Protein AF-A0A8T4NKV1-F1 (afdb_monomer)

Sequence (277 aa):
MVVNQSDISLLERELQEGGFSNLDNSLFDLTDERLRLAYQELKTTTKPEAYSRDTTSWDEIREFVGAHTYHTSGTIIIVSGAAPHIWGAIPDLEKMVGARYISATSHKLGVDLVANEDLMIKFDNETPEQKSRKALDKIQVQMRRALGVVKSLGYDTIEDYIADRNNAQNPRNVILGAEETGLHGLYLGKRDEQLHKVLFSFIKKVKTTSILYIHEDLNVENMRRTFEKGSSIRDKIPRDEIFDYAKTKSIPIEFGAFGHRDRKDYEIDFPLSKLRF

Radius of gyration: 18.58 Å; Cα contacts (8 Å, |Δi|>4): 442; chains: 1; bounding box: 48×34×49 Å

pLDDT: mean 83.02, std 15.79, range [25.84, 97.06]

Secondary structure (DSSP, 8-state):
----HHHHHHHHHHHHHTT-B-TT--SB-TTSHHHHHHHHHHHHH--GGGS-S-THHHHHHHHHHHHHHTT--SEEEEEES-HHHHTTTHHHHHHHH-EEEEE-B---B-HHHHHHH-HHHHT-SS-HHHHHHHHHHHHHHHHHHHHHHHHHTT-SSHHHHHHHHTT--S-SEEEEEESTTS-GGGTTTHHHHHHHHHHHHHHHHTT--EEEEEEEHHHHHHHHHHHHH---TTS--HHHHHHHHHHHHT--EEEEEES-TT-TT------GGG---

Structure (mmCIF, N/CA/C/O backbone):
data_AF-A0A8T4NKV1-F1
#
_entry.id   AF-A0A8T4NKV1-F1
#
loop_
_atom_site.group_PDB
_atom_site.id
_atom_site.type_symbol
_atom_site.label_atom_id
_atom_site.label_alt_id
_atom_site.label_comp_id
_atom_site.label_asym_id
_atom_site.label_entity_id
_atom_site.label_seq_id
_atom_site.pdbx_PDB_ins_code
_atom_site.Cartn_x
_atom_site.Cartn_y
_atom_site.Cartn_z
_atom_site.occupancy
_atom_site.B_iso_or_equiv
_atom_site.auth_seq_id
_atom_site.auth_comp_id
_atom_site.auth_asym_id
_atom_site.auth_atom_id
_atom_site.pdbx_PDB_model_num
ATOM 1 N N . MET A 1 1 ? -20.946 3.194 18.364 1.00 46.66 1 MET A N 1
ATOM 2 C CA . MET A 1 1 ? -20.916 3.650 16.966 1.00 46.66 1 MET A CA 1
ATOM 3 C C . MET A 1 1 ? -19.596 3.226 16.387 1.00 46.66 1 MET A C 1
ATOM 5 O O . MET A 1 1 ? -18.567 3.550 16.959 1.00 46.66 1 MET A O 1
ATOM 9 N N . VAL A 1 2 ? -19.711 2.380 15.380 1.00 60.75 2 VAL A N 1
ATOM 10 C CA . VAL A 1 2 ? -18.655 1.688 14.648 1.00 60.75 2 VAL A CA 1
ATOM 11 C C . VAL A 1 2 ? -18.199 2.603 13.503 1.00 60.75 2 VAL A C 1
ATOM 13 O O . VAL A 1 2 ? -18.968 3.498 13.144 1.00 60.75 2 VAL A O 1
ATOM 16 N N . VAL A 1 3 ? -16.996 2.405 12.951 1.00 71.06 3 VAL A N 1
ATOM 17 C CA . VAL A 1 3 ? -16.606 3.055 11.687 1.00 71.06 3 VAL A CA 1
ATOM 18 C C . VAL A 1 3 ? -17.698 2.771 10.660 1.00 71.06 3 VAL A C 1
ATOM 20 O O . VAL A 1 3 ? -18.027 1.614 10.421 1.00 71.06 3 VAL A O 1
ATOM 23 N N . ASN A 1 4 ? -18.327 3.817 10.135 1.00 79.94 4 ASN A N 1
ATOM 24 C CA . ASN A 1 4 ? -19.454 3.684 9.216 1.00 79.94 4 ASN A CA 1
ATOM 25 C C . ASN A 1 4 ? -19.047 4.070 7.783 1.00 79.94 4 ASN A C 1
ATOM 27 O O . ASN A 1 4 ? -17.956 4.584 7.543 1.00 79.94 4 ASN A O 1
ATOM 31 N N . GLN A 1 5 ? -19.940 3.859 6.814 1.00 83.19 5 GLN A N 1
ATOM 32 C CA . GLN A 1 5 ? -19.659 4.157 5.405 1.00 83.19 5 GLN A CA 1
ATOM 33 C C . GLN A 1 5 ? -19.270 5.627 5.157 1.00 83.19 5 GLN A C 1
ATOM 35 O O . GLN A 1 5 ? -18.457 5.909 4.277 1.00 83.19 5 GLN A O 1
ATOM 40 N N . SER A 1 6 ? -19.822 6.570 5.930 1.00 86.19 6 SER A N 1
ATOM 41 C CA . SER A 1 6 ? -19.490 7.994 5.795 1.00 86.19 6 SER A CA 1
ATOM 42 C C . SER A 1 6 ? -18.091 8.322 6.318 1.00 86.19 6 SER A C 1
ATOM 44 O O . SER A 1 6 ? -17.399 9.136 5.711 1.00 86.19 6 SER A O 1
ATOM 46 N N . ASP A 1 7 ? -17.640 7.636 7.372 1.00 88.44 7 ASP A N 1
ATOM 47 C CA . ASP A 1 7 ? -16.268 7.739 7.874 1.00 88.44 7 ASP A CA 1
ATOM 48 C C . ASP A 1 7 ? -15.273 7.219 6.825 1.00 88.44 7 ASP A C 1
ATOM 50 O O . ASP A 1 7 ? -14.267 7.857 6.532 1.00 88.44 7 ASP A O 1
ATOM 54 N N . ILE A 1 8 ? -15.585 6.087 6.196 1.00 87.38 8 ILE A N 1
ATOM 55 C CA . ILE A 1 8 ? -14.759 5.499 5.133 1.00 87.38 8 ILE A CA 1
ATOM 56 C C . ILE A 1 8 ? -14.679 6.422 3.918 1.00 87.38 8 ILE A C 1
ATOM 58 O O . ILE A 1 8 ? -13.586 6.700 3.437 1.00 87.38 8 ILE A O 1
ATOM 62 N N . SER A 1 9 ? -15.814 6.976 3.488 1.00 87.69 9 SER A N 1
ATOM 63 C CA . SER A 1 9 ? -15.856 7.927 2.369 1.00 87.69 9 SER A CA 1
ATOM 64 C C . SER A 1 9 ? -15.049 9.199 2.671 1.00 87.69 9 SER A C 1
ATOM 66 O O . SER A 1 9 ? -14.431 9.784 1.783 1.00 87.69 9 SER A O 1
ATOM 68 N N . LEU A 1 10 ? -15.040 9.642 3.936 1.00 88.75 10 LEU A N 1
ATOM 69 C CA . LEU A 1 10 ? -14.197 10.747 4.388 1.00 88.75 10 LEU A CA 1
ATOM 70 C C . LEU A 1 10 ? -12.711 10.392 4.261 1.00 88.75 10 LEU A C 1
ATOM 72 O O . LEU A 1 10 ? -11.958 11.192 3.713 1.00 88.75 10 LEU A O 1
ATOM 76 N N . LEU A 1 11 ? -12.300 9.213 4.736 1.00 90.25 11 LEU A N 1
ATOM 77 C CA . LEU A 1 11 ? -10.913 8.753 4.642 1.00 90.25 11 LEU A CA 1
ATOM 78 C C . LEU A 1 11 ? -10.453 8.620 3.186 1.00 90.25 11 LEU A C 1
ATOM 80 O O . LEU A 1 11 ? -9.382 9.106 2.838 1.00 90.25 11 LEU A O 1
ATOM 84 N N . GLU A 1 12 ? -11.270 8.014 2.325 1.00 88.62 12 GLU A N 1
ATOM 85 C CA . GLU A 1 12 ? -10.987 7.862 0.893 1.00 88.62 12 GLU A CA 1
ATOM 86 C C . GLU A 1 12 ? -10.780 9.219 0.208 1.00 88.62 12 GLU A C 1
ATOM 88 O O . GLU A 1 12 ? -9.849 9.367 -0.589 1.00 88.62 12 GLU A O 1
ATOM 93 N N . ARG A 1 13 ? -11.597 10.222 0.561 1.00 88.31 13 ARG A N 1
ATOM 94 C CA . ARG A 1 13 ? -11.445 11.598 0.073 1.00 88.31 13 ARG A CA 1
ATOM 95 C C . ARG A 1 13 ? -10.171 12.257 0.597 1.00 88.31 13 ARG A C 1
ATOM 97 O O . ARG A 1 13 ? -9.453 12.866 -0.186 1.00 88.31 13 ARG A O 1
ATOM 104 N N . GLU A 1 14 ? -9.875 12.144 1.891 1.00 89.94 14 GLU A N 1
ATOM 105 C CA . GLU A 1 14 ? -8.662 12.735 2.478 1.00 89.94 14 GLU A CA 1
ATOM 106 C C . GLU A 1 14 ? -7.382 12.106 1.900 1.00 89.94 14 GLU A C 1
ATOM 108 O O . GLU A 1 14 ? -6.404 12.810 1.646 1.00 89.94 14 GLU A O 1
ATOM 113 N N . LEU A 1 15 ? -7.400 10.799 1.619 1.00 89.75 15 LEU A N 1
ATOM 114 C CA . LEU A 1 15 ? -6.327 10.115 0.896 1.00 89.75 15 LEU A CA 1
ATOM 115 C C . LEU A 1 15 ? -6.204 10.648 -0.539 1.00 89.75 15 LEU A C 1
ATOM 117 O O . LEU A 1 15 ? -5.105 10.985 -0.975 1.00 89.75 15 LEU A O 1
ATOM 121 N N . GLN A 1 16 ? -7.314 10.805 -1.260 1.00 86.06 16 GLN A N 1
ATOM 122 C CA . GLN A 1 16 ? -7.296 11.348 -2.621 1.00 86.06 16 GLN A CA 1
ATOM 123 C C . GLN A 1 16 ? -6.768 12.789 -2.677 1.00 86.06 16 GLN A C 1
ATOM 125 O O . GLN A 1 16 ? -5.934 13.111 -3.522 1.00 86.06 16 GLN A O 1
ATOM 130 N N . GLU A 1 17 ? -7.212 13.653 -1.763 1.00 85.62 17 GLU A N 1
ATOM 131 C CA . GLU A 1 17 ? -6.713 15.028 -1.611 1.00 85.62 17 GLU A CA 1
ATOM 132 C C . GLU A 1 17 ? -5.224 15.048 -1.236 1.00 85.62 17 GLU A C 1
ATOM 134 O O . GLU A 1 17 ? -4.480 15.937 -1.652 1.00 85.62 17 GLU A O 1
ATOM 139 N N . GLY A 1 18 ? -4.767 14.028 -0.504 1.00 79.25 18 GLY A N 1
ATOM 140 C CA . GLY A 1 18 ? -3.358 13.767 -0.237 1.00 79.25 18 GLY A CA 1
ATOM 141 C C . GLY A 1 18 ? -2.571 13.234 -1.442 1.00 79.25 18 GLY A C 1
ATOM 142 O O . GLY A 1 18 ? -1.367 13.026 -1.325 1.00 79.25 18 GLY A O 1
ATOM 143 N N . GLY A 1 19 ? -3.202 13.020 -2.596 1.00 78.31 19 GLY A N 1
ATOM 144 C CA . GLY A 1 19 ? -2.548 12.504 -3.798 1.00 78.31 19 GLY A CA 1
ATOM 145 C C . GLY A 1 19 ? -2.312 10.995 -3.785 1.00 78.31 19 GLY A C 1
ATOM 146 O O . GLY A 1 19 ? -1.594 10.503 -4.650 1.00 78.31 19 GLY A O 1
ATOM 147 N N . PHE A 1 20 ? -2.911 10.265 -2.841 1.00 84.31 20 PHE A N 1
ATOM 148 C CA . PHE A 1 20 ? -2.804 8.814 -2.774 1.00 84.31 20 PHE A CA 1
ATOM 149 C C . PHE A 1 20 ? -3.600 8.160 -3.901 1.00 84.31 20 PHE A C 1
ATOM 151 O O . PHE A 1 20 ? -4.727 8.557 -4.212 1.00 84.31 20 PHE A O 1
ATOM 158 N N . SER A 1 21 ? -3.013 7.129 -4.507 1.00 63.97 21 SER A N 1
ATOM 159 C CA . SER A 1 21 ? -3.711 6.259 -5.448 1.00 63.97 21 SER A CA 1
ATOM 160 C C . SER A 1 21 ? -4.672 5.375 -4.661 1.00 63.97 21 SER A C 1
ATOM 162 O O . SER A 1 21 ? -4.267 4.360 -4.108 1.00 63.97 21 SER A O 1
ATOM 164 N N . ASN A 1 22 ? -5.928 5.803 -4.567 1.00 65.31 22 ASN A N 1
ATOM 165 C CA . ASN A 1 22 ? -7.001 5.054 -3.929 1.00 65.31 22 ASN A CA 1
ATOM 166 C C . ASN A 1 22 ? -7.729 4.134 -4.938 1.00 65.31 22 ASN A C 1
ATOM 168 O O . ASN A 1 22 ? -7.279 3.925 -6.064 1.00 65.31 22 ASN A O 1
ATOM 172 N N . LEU A 1 23 ? -8.853 3.591 -4.469 1.00 58.19 23 LEU A N 1
ATOM 173 C CA . LEU A 1 23 ? -9.758 2.540 -4.964 1.00 58.19 23 LEU A CA 1
ATOM 174 C C . LEU A 1 23 ? -10.046 2.370 -6.462 1.00 58.19 23 LEU A C 1
ATOM 176 O O . LEU A 1 23 ? -10.647 1.363 -6.8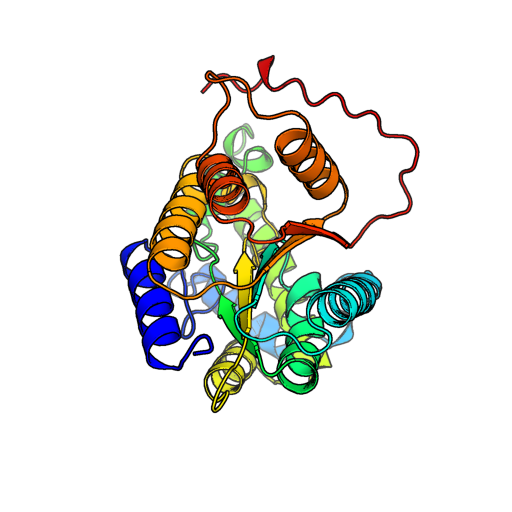14 1.00 58.19 23 LEU A O 1
ATOM 180 N N . ASP A 1 24 ? -9.653 3.293 -7.330 1.00 58.75 24 ASP A N 1
ATOM 181 C CA . ASP A 1 24 ? -9.935 3.225 -8.772 1.00 58.75 24 ASP A CA 1
ATOM 182 C C . ASP A 1 24 ? -8.656 3.127 -9.613 1.00 58.75 24 ASP A C 1
ATOM 184 O O . ASP A 1 24 ? -8.688 3.252 -10.839 1.00 58.75 24 ASP A O 1
ATOM 188 N N . ASN A 1 25 ? -7.500 2.949 -8.963 1.00 61.72 25 ASN A N 1
ATOM 189 C CA . ASN A 1 25 ? -6.215 3.154 -9.605 1.00 61.72 25 ASN A CA 1
ATOM 190 C C . ASN A 1 25 ? -5.285 1.949 -9.539 1.00 61.72 25 ASN A C 1
ATOM 192 O O . ASN A 1 25 ? -4.919 1.471 -8.470 1.00 61.72 25 ASN A O 1
ATOM 196 N N . SER A 1 26 ? -4.812 1.534 -10.716 1.00 74.50 26 SER A N 1
ATOM 197 C CA . SER A 1 26 ? -3.690 0.605 -10.834 1.00 74.50 26 SER A CA 1
ATOM 198 C C . SER A 1 26 ? -2.481 1.138 -10.060 1.00 74.50 26 SER A C 1
ATOM 200 O O . SER A 1 26 ? -2.160 2.326 -10.148 1.00 74.50 26 SER A O 1
ATOM 202 N N . LEU A 1 27 ? -1.773 0.244 -9.361 1.00 88.62 27 LEU A N 1
ATOM 203 C CA . LEU A 1 27 ? -0.479 0.505 -8.715 1.00 88.62 27 LEU A CA 1
ATOM 204 C C . LEU A 1 27 ? 0.602 1.009 -9.692 1.00 88.62 27 LEU A C 1
ATOM 206 O O . LEU A 1 27 ? 1.669 1.460 -9.273 1.00 88.62 27 LEU A O 1
ATOM 210 N N . PHE A 1 28 ? 0.344 0.916 -10.996 1.00 91.69 28 PHE A N 1
ATOM 211 C CA . PHE A 1 28 ? 1.264 1.253 -12.073 1.00 91.69 28 PHE A CA 1
ATOM 212 C C . PHE A 1 28 ? 0.706 2.413 -12.895 1.00 91.69 28 PHE A C 1
ATOM 214 O O . PHE A 1 28 ? -0.490 2.470 -13.191 1.00 91.69 28 PHE A O 1
ATOM 221 N N . ASP A 1 29 ? 1.568 3.356 -13.272 1.00 91.50 29 ASP A N 1
ATOM 222 C CA . ASP A 1 29 ? 1.165 4.499 -14.083 1.00 91.50 29 ASP A CA 1
ATOM 223 C C . ASP A 1 29 ? 0.999 4.096 -15.551 1.00 91.50 29 ASP A C 1
ATOM 225 O O . ASP A 1 29 ? 1.891 4.254 -16.380 1.00 91.50 29 ASP A O 1
ATOM 229 N N . LEU A 1 30 ? -0.176 3.553 -15.876 1.00 90.88 30 LEU A N 1
ATOM 230 C CA . LEU A 1 30 ? -0.518 3.104 -17.227 1.00 90.88 30 LEU A CA 1
ATOM 231 C C . LEU A 1 30 ? -0.739 4.257 -18.227 1.00 90.88 30 LEU A C 1
ATOM 233 O O . LEU A 1 30 ? -1.083 3.990 -19.380 1.00 90.88 30 LEU A O 1
ATOM 237 N N . THR A 1 31 ? -0.555 5.522 -17.819 1.00 90.75 31 THR A N 1
ATOM 238 C CA . THR A 1 31 ? -0.468 6.646 -18.768 1.00 90.75 31 THR A CA 1
ATOM 239 C C . THR A 1 31 ? 0.877 6.664 -19.501 1.00 90.75 31 THR A C 1
ATOM 241 O O . THR A 1 31 ? 0.942 7.123 -20.642 1.00 90.75 31 THR A O 1
ATOM 244 N N . ASP A 1 32 ? 1.924 6.079 -18.906 1.00 92.38 32 ASP A N 1
ATOM 245 C CA . ASP A 1 32 ? 3.193 5.796 -19.574 1.00 92.38 32 ASP A CA 1
ATOM 246 C C . ASP A 1 32 ? 3.016 4.622 -20.550 1.00 92.38 32 ASP A C 1
ATOM 248 O O . ASP A 1 32 ? 2.704 3.492 -20.159 1.00 92.38 32 ASP A O 1
ATOM 252 N N . GLU A 1 33 ? 3.240 4.874 -21.841 1.00 95.38 33 GLU A N 1
ATOM 253 C CA . GLU A 1 33 ? 3.098 3.864 -22.892 1.00 95.38 33 GLU A CA 1
ATOM 254 C C . GLU A 1 33 ? 3.972 2.625 -22.650 1.00 95.38 33 GLU A C 1
ATOM 256 O O . GLU A 1 33 ? 3.526 1.505 -22.909 1.00 95.38 33 GLU A O 1
ATOM 261 N N . ARG A 1 34 ? 5.178 2.796 -22.095 1.00 95.81 34 ARG A N 1
ATOM 262 C CA . ARG A 1 34 ? 6.105 1.690 -21.809 1.00 95.81 34 ARG A CA 1
ATOM 263 C C . ARG A 1 34 ? 5.493 0.726 -20.796 1.00 95.81 34 ARG A C 1
ATOM 265 O O . ARG A 1 34 ? 5.535 -0.489 -20.987 1.00 95.81 34 ARG A O 1
ATOM 272 N N . LEU A 1 35 ? 4.885 1.275 -19.744 1.00 95.25 35 LEU A N 1
ATOM 273 C CA . LEU A 1 35 ? 4.216 0.497 -18.701 1.00 95.25 35 LEU A CA 1
ATOM 274 C C . LEU A 1 35 ? 2.912 -0.108 -19.191 1.00 95.25 35 LEU A C 1
ATOM 276 O O . LEU A 1 35 ? 2.629 -1.264 -18.889 1.00 95.25 35 LEU A O 1
ATOM 280 N N . ARG A 1 36 ? 2.140 0.636 -19.985 1.00 95.44 36 ARG A N 1
ATOM 281 C CA . ARG A 1 36 ? 0.904 0.136 -20.587 1.00 95.44 36 ARG A CA 1
ATOM 282 C C . ARG A 1 36 ? 1.162 -1.081 -21.473 1.00 95.44 36 ARG A C 1
ATOM 284 O O . ARG A 1 36 ? 0.441 -2.067 -21.355 1.00 95.44 36 ARG A O 1
ATOM 291 N N . LEU A 1 37 ? 2.177 -1.031 -22.339 1.00 96.50 37 LEU A N 1
ATOM 292 C CA . LEU A 1 37 ? 2.546 -2.156 -23.205 1.00 96.50 37 LEU A CA 1
ATOM 293 C C . LEU A 1 37 ? 3.003 -3.367 -22.385 1.00 96.50 37 LEU A C 1
ATOM 295 O O . LEU A 1 37 ? 2.495 -4.468 -22.598 1.00 96.50 37 LEU A O 1
ATOM 299 N N . ALA A 1 38 ? 3.877 -3.148 -21.398 1.00 96.44 38 ALA A N 1
ATOM 300 C CA . ALA A 1 38 ? 4.317 -4.206 -20.495 1.00 96.44 38 ALA A CA 1
ATOM 301 C C . ALA A 1 38 ? 3.145 -4.835 -19.719 1.00 96.44 38 ALA A C 1
ATOM 303 O O . ALA A 1 38 ? 3.077 -6.055 -19.588 1.00 96.44 38 ALA A O 1
ATOM 304 N N . TYR A 1 39 ? 2.183 -4.029 -19.256 1.00 95.69 39 TYR A N 1
ATOM 305 C CA . TYR A 1 39 ? 0.994 -4.523 -18.561 1.00 95.69 39 TYR A CA 1
ATOM 306 C C . TYR A 1 39 ? 0.117 -5.394 -19.457 1.00 95.69 39 TYR A C 1
ATOM 308 O O . TYR A 1 39 ? -0.305 -6.466 -19.029 1.00 95.69 39 TYR A O 1
ATOM 316 N N . GLN A 1 40 ? -0.129 -4.986 -20.707 1.00 95.38 40 GLN A N 1
ATOM 317 C CA . GLN A 1 40 ? -0.930 -5.786 -21.643 1.00 95.38 40 GLN A CA 1
ATOM 318 C C . GLN A 1 40 ? -0.279 -7.137 -21.952 1.00 95.38 40 GLN A C 1
ATOM 320 O O . GLN A 1 40 ? -0.961 -8.162 -21.973 1.00 95.38 40 GLN A O 1
ATOM 325 N N . GLU A 1 41 ? 1.043 -7.162 -22.128 1.00 96.00 41 GLU A N 1
ATOM 326 C CA . GLU A 1 41 ? 1.782 -8.412 -22.291 1.00 96.00 41 GLU A CA 1
ATOM 327 C C . GLU A 1 41 ? 1.680 -9.281 -21.028 1.00 96.00 41 GLU A C 1
ATOM 329 O O . GLU A 1 41 ? 1.238 -10.434 -21.089 1.00 96.00 41 GLU A O 1
ATOM 334 N N . LEU A 1 42 ? 2.029 -8.724 -19.865 1.00 95.31 42 LEU A N 1
ATOM 335 C CA . LEU A 1 42 ? 2.058 -9.448 -18.594 1.00 95.31 42 LEU A CA 1
ATOM 336 C C . LEU A 1 42 ? 0.678 -9.950 -18.171 1.00 95.31 42 LEU A C 1
ATOM 338 O O . LEU A 1 42 ? 0.591 -11.045 -17.613 1.00 95.31 42 LEU A O 1
ATOM 342 N N . LYS A 1 43 ? -0.400 -9.220 -18.469 1.00 92.94 43 LYS A N 1
ATOM 343 C CA . LYS A 1 43 ? -1.779 -9.657 -18.216 1.00 92.94 43 LYS A CA 1
ATOM 344 C C . LYS A 1 43 ? -2.061 -11.015 -18.862 1.00 92.94 43 LYS A C 1
ATOM 346 O O . LYS A 1 43 ? -2.720 -11.859 -18.257 1.00 92.94 43 LYS A O 1
ATOM 351 N N . THR A 1 44 ? -1.519 -11.275 -20.051 1.00 91.81 44 THR A N 1
ATOM 352 C CA . THR A 1 44 ? -1.730 -12.547 -20.764 1.00 91.81 44 THR A CA 1
ATOM 353 C C . THR A 1 44 ? -0.721 -13.630 -20.382 1.00 91.81 44 THR A C 1
ATOM 355 O O . THR A 1 44 ? -1.083 -14.802 -20.305 1.00 91.81 44 THR A O 1
ATOM 358 N N . THR A 1 45 ? 0.526 -13.257 -20.090 1.00 93.44 45 THR A N 1
ATOM 359 C CA . THR A 1 45 ? 1.631 -14.213 -19.897 1.00 93.44 45 THR A CA 1
ATOM 360 C C . THR A 1 45 ? 1.877 -14.604 -18.440 1.00 93.44 45 THR A C 1
ATOM 362 O O . THR A 1 45 ? 2.431 -15.673 -18.171 1.00 93.44 45 THR A O 1
ATOM 365 N N . THR A 1 46 ? 1.468 -13.769 -17.482 1.00 93.38 46 THR A N 1
ATOM 366 C CA . THR A 1 46 ? 1.672 -14.030 -16.052 1.00 93.38 46 THR A CA 1
ATOM 367 C C . THR A 1 46 ? 0.803 -15.194 -15.591 1.00 93.38 46 THR A C 1
ATOM 369 O O . THR A 1 46 ? -0.406 -15.213 -15.838 1.00 93.38 46 THR A O 1
ATOM 372 N N . LYS A 1 47 ? 1.418 -16.152 -14.893 1.00 89.88 47 LYS A N 1
ATOM 373 C CA . LYS A 1 47 ? 0.739 -17.292 -14.265 1.00 89.88 47 LYS A CA 1
ATOM 374 C C . LYS A 1 47 ? 0.361 -16.980 -12.810 1.00 89.88 47 LYS A C 1
ATOM 376 O O . LYS A 1 47 ? 1.044 -16.153 -12.202 1.00 89.88 47 LYS A O 1
ATOM 381 N N . PRO A 1 48 ? -0.656 -17.650 -12.236 1.00 85.62 48 PRO A N 1
ATOM 382 C CA . PRO A 1 48 ? -1.028 -17.480 -10.833 1.00 85.62 48 PRO A CA 1
ATOM 383 C C . PRO A 1 48 ? 0.151 -17.633 -9.873 1.00 85.62 48 PRO A C 1
ATOM 385 O O . PRO A 1 48 ? 0.293 -16.849 -8.957 1.00 85.62 48 PRO A O 1
ATOM 388 N N . GLU A 1 49 ? 1.075 -18.559 -10.116 1.00 82.06 49 GLU A N 1
ATOM 389 C CA . GLU A 1 49 ? 2.196 -18.852 -9.211 1.00 82.06 49 GLU A CA 1
ATOM 390 C C . GLU A 1 49 ? 3.346 -17.832 -9.307 1.00 82.06 49 GLU A C 1
ATOM 392 O O . GLU A 1 49 ? 4.406 -18.025 -8.715 1.00 82.06 49 GLU A O 1
ATOM 397 N N . ALA A 1 50 ? 3.180 -16.760 -10.090 1.00 76.19 50 ALA A N 1
ATOM 398 C CA . ALA A 1 50 ? 4.206 -15.740 -10.293 1.00 76.19 50 ALA A CA 1
ATOM 399 C C . ALA A 1 50 ? 4.333 -14.740 -9.127 1.00 76.19 50 ALA A C 1
ATOM 401 O O . ALA A 1 50 ? 5.222 -13.881 -9.157 1.00 76.19 50 ALA A O 1
ATOM 402 N N . TYR A 1 51 ? 3.475 -14.833 -8.105 1.00 72.06 51 TYR A N 1
ATOM 403 C CA . TYR A 1 51 ? 3.698 -14.134 -6.841 1.00 72.06 51 TYR A CA 1
ATOM 404 C C . TYR A 1 51 ? 4.909 -14.748 -6.104 1.00 72.06 51 TYR A C 1
ATOM 406 O O . TYR A 1 51 ? 5.260 -15.912 -6.288 1.00 72.06 51 TYR A O 1
ATOM 414 N N . SER A 1 52 ? 5.624 -13.936 -5.319 1.00 63.66 52 SER A N 1
ATOM 415 C CA . SER A 1 52 ? 6.804 -14.384 -4.557 1.00 63.66 52 SER A CA 1
ATOM 416 C C . SER A 1 52 ? 6.456 -15.580 -3.656 1.00 63.66 52 SER A C 1
ATOM 418 O O . SER A 1 52 ? 5.358 -15.616 -3.118 1.00 63.66 52 SER A O 1
ATOM 420 N N . ARG A 1 53 ? 7.384 -16.527 -3.439 1.00 53.75 53 ARG A N 1
ATOM 421 C CA . ARG A 1 53 ? 7.207 -17.769 -2.640 1.00 53.75 53 ARG A CA 1
ATOM 422 C C . ARG A 1 53 ? 6.857 -17.565 -1.146 1.00 53.75 53 ARG A C 1
ATOM 424 O O . ARG A 1 53 ? 6.941 -18.514 -0.377 1.00 53.75 53 ARG A O 1
ATOM 431 N N . ASP A 1 54 ? 6.477 -16.364 -0.729 1.00 58.41 54 ASP A N 1
ATOM 432 C CA . ASP A 1 54 ? 6.157 -15.999 0.652 1.00 58.41 54 ASP A CA 1
ATOM 433 C C . ASP A 1 54 ? 4.632 -15.964 0.874 1.00 58.41 54 ASP A C 1
ATOM 435 O O . ASP A 1 54 ? 4.046 -14.942 1.227 1.00 58.41 54 ASP A O 1
ATOM 439 N N . THR A 1 55 ? 3.959 -17.093 0.622 1.00 60.81 55 THR A N 1
ATOM 440 C CA . THR A 1 55 ? 2.528 -17.259 0.958 1.00 60.81 55 THR A CA 1
ATOM 441 C C . THR A 1 55 ? 2.277 -17.234 2.460 1.00 60.81 55 THR A C 1
ATOM 443 O O . THR A 1 55 ? 1.152 -17.000 2.888 1.00 60.81 55 THR A O 1
ATOM 446 N N . THR A 1 56 ? 3.319 -17.474 3.259 1.00 73.88 56 THR A N 1
ATOM 447 C CA . THR A 1 56 ? 3.278 -17.427 4.723 1.00 73.88 56 THR A CA 1
ATOM 448 C C . THR A 1 56 ? 2.812 -16.075 5.241 1.00 73.88 56 THR A C 1
ATOM 450 O O . THR A 1 56 ? 2.073 -16.031 6.219 1.00 73.88 56 THR A O 1
ATOM 453 N N . SER A 1 57 ? 3.123 -14.991 4.526 1.00 85.00 57 SER A N 1
ATOM 454 C CA . SER A 1 57 ? 2.688 -13.648 4.914 1.00 85.00 57 SER A CA 1
ATOM 455 C C . SER A 1 57 ? 1.163 -13.517 5.039 1.00 85.00 57 SER A C 1
ATOM 457 O O . SER A 1 57 ? 0.679 -12.779 5.894 1.00 85.00 57 SER A O 1
ATOM 459 N N . TRP A 1 58 ? 0.379 -14.239 4.227 1.00 89.81 58 TRP A N 1
ATOM 460 C CA . TRP A 1 58 ? -1.087 -14.149 4.283 1.00 89.81 58 TRP A CA 1
ATOM 461 C C . TRP A 1 58 ? -1.628 -14.756 5.570 1.00 89.81 58 TRP A C 1
ATOM 463 O O . TRP A 1 58 ? -2.503 -14.176 6.209 1.00 89.81 58 TRP A O 1
ATOM 473 N N . ASP A 1 59 ? -1.089 -15.909 5.960 1.00 89.12 59 ASP A N 1
ATOM 474 C CA . ASP A 1 59 ? -1.448 -16.602 7.196 1.00 89.12 59 ASP A CA 1
ATOM 475 C C . ASP A 1 59 ? -1.104 -15.746 8.412 1.00 89.12 59 ASP A C 1
ATOM 477 O O . ASP A 1 59 ? -1.941 -15.575 9.295 1.00 89.12 59 ASP A O 1
ATOM 481 N N . GLU A 1 60 ? 0.082 -15.139 8.411 1.00 90.69 60 GLU A N 1
ATOM 482 C CA . GLU A 1 60 ? 0.558 -14.265 9.484 1.00 90.69 60 GLU A CA 1
ATOM 483 C C . GLU A 1 60 ? -0.343 -13.037 9.642 1.00 90.69 60 GLU A C 1
ATOM 485 O O . GLU A 1 60 ? -0.821 -12.752 10.741 1.00 90.69 60 GLU A O 1
ATOM 490 N N . ILE A 1 61 ? -0.647 -12.336 8.543 1.00 92.44 61 ILE A N 1
ATOM 491 C CA . ILE A 1 61 ? -1.564 -11.190 8.567 1.00 92.44 61 ILE A CA 1
ATOM 492 C C . ILE A 1 61 ? -2.943 -11.625 9.090 1.00 92.44 61 ILE A C 1
ATOM 494 O O . ILE A 1 61 ? -3.519 -10.939 9.938 1.00 92.44 61 ILE A O 1
ATOM 498 N N . ARG A 1 62 ? -3.473 -12.766 8.623 1.00 92.62 62 ARG A N 1
ATOM 499 C CA . ARG A 1 62 ? -4.763 -13.308 9.088 1.00 92.62 62 ARG A CA 1
ATOM 500 C C . ARG A 1 62 ? -4.755 -13.606 10.584 1.00 92.62 62 ARG A C 1
ATOM 502 O O . ARG A 1 62 ? -5.720 -13.257 11.261 1.00 92.62 62 ARG A O 1
ATOM 509 N N . GLU A 1 63 ? -3.683 -14.195 11.103 1.00 92.00 63 GLU A N 1
ATOM 510 C CA . GLU A 1 63 ? -3.523 -14.503 12.525 1.00 92.00 63 GLU A CA 1
ATOM 511 C C . GLU A 1 63 ? -3.529 -13.230 13.383 1.00 92.00 63 GLU A C 1
ATOM 513 O O . GLU A 1 63 ? -4.332 -13.127 14.312 1.00 92.00 63 GLU A O 1
ATOM 518 N N . PHE A 1 64 ? -2.712 -12.227 13.037 1.00 92.81 64 PHE A N 1
ATOM 519 C CA . PHE A 1 64 ? -2.660 -10.966 13.787 1.00 92.81 64 PHE A CA 1
ATOM 520 C C . PHE A 1 64 ? -3.991 -10.224 13.759 1.00 92.81 64 PHE A C 1
ATOM 522 O O . PHE A 1 64 ? -4.477 -9.776 14.799 1.00 92.81 64 PHE A O 1
ATOM 529 N N . VAL A 1 65 ? -4.611 -10.113 12.581 1.00 93.00 65 VAL A N 1
ATOM 530 C CA . VAL A 1 65 ? -5.907 -9.442 12.457 1.00 93.00 65 VAL A CA 1
ATOM 531 C C . VAL A 1 65 ? -6.974 -10.200 13.240 1.00 93.00 65 VAL A C 1
ATOM 533 O O . VAL A 1 65 ? -7.729 -9.578 13.987 1.00 93.00 65 VAL A O 1
ATOM 536 N N . GLY A 1 66 ? -7.027 -11.528 13.123 1.00 90.62 66 GLY A N 1
ATOM 537 C CA . GLY A 1 66 ? -7.983 -12.365 13.846 1.00 90.62 66 GLY A CA 1
ATOM 538 C C . GLY A 1 66 ? -7.848 -12.241 15.365 1.00 90.62 66 GLY A C 1
ATOM 539 O O . GLY A 1 66 ? -8.857 -12.070 16.047 1.00 90.62 66 GLY A O 1
ATOM 540 N N . ALA A 1 67 ? -6.620 -12.256 15.888 1.00 89.94 67 ALA A N 1
ATOM 541 C CA . ALA A 1 67 ? -6.351 -12.100 17.317 1.00 89.94 67 ALA A CA 1
ATOM 542 C C . ALA A 1 67 ? -6.744 -10.707 17.838 1.00 89.94 67 ALA A C 1
ATOM 544 O O . ALA A 1 67 ? -7.405 -10.595 18.869 1.00 89.94 67 ALA A O 1
ATOM 545 N N . HIS A 1 68 ? -6.396 -9.653 17.098 1.00 90.81 68 HIS A N 1
ATOM 546 C CA . HIS A 1 68 ? -6.626 -8.267 17.506 1.00 90.81 68 HIS A CA 1
ATOM 547 C C . HIS A 1 68 ? -8.099 -7.839 17.428 1.00 90.81 68 HIS A C 1
ATOM 549 O O . HIS A 1 68 ? -8.581 -7.019 18.214 1.00 90.81 68 HIS A O 1
ATOM 555 N N . THR A 1 69 ? -8.825 -8.359 16.437 1.00 85.62 69 THR A N 1
ATOM 556 C CA . THR A 1 69 ? -10.193 -7.913 16.125 1.00 85.62 69 THR A CA 1
ATOM 557 C C . THR A 1 69 ? -11.286 -8.807 16.698 1.00 85.62 69 THR A C 1
ATOM 559 O O . THR A 1 69 ? -12.469 -8.567 16.444 1.00 85.62 69 THR A O 1
ATOM 562 N N . TYR A 1 70 ? -10.924 -9.845 17.459 1.00 72.44 70 TYR A N 1
ATOM 563 C CA . TYR A 1 70 ? -11.871 -10.825 17.983 1.00 72.44 70 TYR A CA 1
ATOM 564 C C . TYR A 1 70 ? -12.979 -10.131 18.806 1.00 72.44 70 TYR A C 1
ATOM 566 O O . TYR A 1 70 ? -12.773 -9.714 19.944 1.00 72.44 70 TYR A O 1
ATOM 574 N N . HIS A 1 71 ? -14.166 -9.988 18.198 1.00 63.47 71 HIS A N 1
ATOM 575 C CA . HIS A 1 71 ? -15.356 -9.267 18.698 1.00 63.47 71 HIS A CA 1
ATOM 576 C C . HIS A 1 71 ? -15.236 -7.745 18.867 1.00 63.47 71 HIS A C 1
ATOM 578 O O . HIS A 1 71 ? -16.089 -7.136 19.518 1.00 63.47 71 HIS A O 1
ATOM 584 N N . THR A 1 72 ? -14.243 -7.100 18.254 1.00 76.00 72 THR A N 1
ATOM 585 C CA . THR A 1 72 ? -14.106 -5.638 18.279 1.00 76.00 72 THR A CA 1
ATOM 586 C C . THR A 1 72 ? -14.574 -5.007 16.963 1.00 76.00 72 THR A C 1
ATOM 588 O O . THR A 1 72 ? -14.662 -5.633 15.905 1.00 76.00 72 THR A O 1
ATOM 591 N N . SER A 1 73 ? -15.028 -3.759 17.040 1.00 86.00 73 SER A N 1
ATOM 592 C CA . SER A 1 73 ? -15.510 -2.980 15.898 1.00 86.00 73 SER A CA 1
ATOM 593 C C . SER A 1 73 ? -15.027 -1.553 16.061 1.00 86.00 73 SER A C 1
ATOM 595 O O . SER A 1 73 ? -15.111 -1.015 17.163 1.00 86.00 73 SER A O 1
ATOM 597 N N . GLY A 1 74 ? -14.598 -0.927 14.971 1.00 89.06 74 GLY A N 1
ATOM 598 C CA . GLY A 1 74 ? -13.897 0.353 15.003 1.00 89.06 74 GLY A CA 1
ATOM 599 C C . GLY A 1 74 ? -12.377 0.209 15.079 1.00 89.06 74 GLY A C 1
ATOM 600 O O . GLY A 1 74 ? -11.699 1.1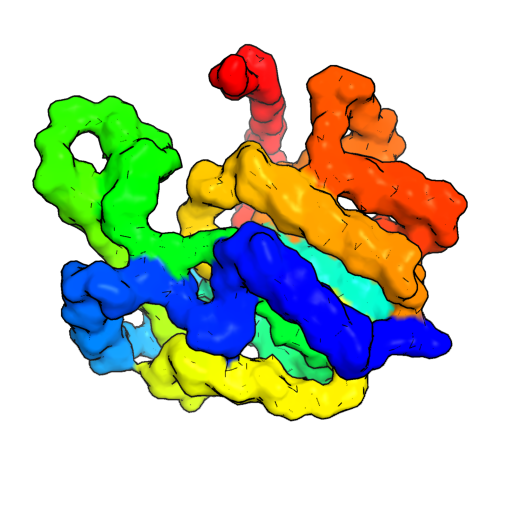49 15.499 1.00 89.06 74 GLY A O 1
ATOM 601 N N . THR A 1 75 ? -11.843 -0.950 14.687 1.00 92.81 75 THR A N 1
ATOM 602 C CA . THR A 1 75 ? -10.405 -1.158 14.530 1.00 92.81 75 THR A CA 1
ATOM 603 C C . THR A 1 75 ? -9.918 -0.547 13.222 1.00 92.81 75 THR A C 1
ATOM 605 O O . THR A 1 75 ? -10.524 -0.743 12.162 1.00 92.81 75 THR A O 1
ATOM 608 N N . ILE A 1 76 ? -8.786 0.151 13.301 1.00 94.06 76 ILE A N 1
ATOM 609 C CA . ILE A 1 76 ? -8.007 0.588 12.142 1.00 94.06 76 ILE A CA 1
ATOM 610 C C . ILE A 1 76 ? -6.783 -0.321 12.023 1.00 94.06 76 ILE A C 1
ATOM 612 O O . ILE A 1 76 ? -5.940 -0.364 12.916 1.00 94.06 76 ILE A O 1
ATOM 616 N N . ILE A 1 77 ? -6.705 -1.063 10.926 1.00 94.62 77 ILE A N 1
ATOM 617 C CA . ILE A 1 77 ? -5.621 -1.993 10.615 1.00 94.62 77 ILE A CA 1
ATOM 618 C C . ILE A 1 77 ? -4.775 -1.343 9.525 1.00 94.62 77 ILE A C 1
ATOM 620 O O . ILE A 1 77 ? -5.298 -0.978 8.477 1.00 94.62 77 ILE A O 1
ATOM 624 N N . ILE A 1 78 ? -3.479 -1.190 9.760 1.00 93.75 78 ILE A N 1
ATOM 625 C CA . ILE A 1 78 ? -2.532 -0.604 8.811 1.00 93.75 78 ILE A CA 1
ATOM 626 C C . ILE A 1 78 ? -1.536 -1.694 8.452 1.00 93.75 78 ILE A C 1
ATOM 628 O O . ILE A 1 78 ? -0.792 -2.146 9.316 1.00 93.75 78 ILE A O 1
ATOM 632 N N . VAL A 1 79 ? -1.537 -2.125 7.194 1.00 92.81 79 VAL A N 1
ATOM 633 C CA . VAL A 1 79 ? -0.637 -3.150 6.666 1.00 92.81 79 VAL A CA 1
ATOM 634 C C . VAL A 1 79 ? 0.268 -2.497 5.630 1.00 92.81 79 VAL A C 1
ATOM 636 O O . VAL A 1 79 ? -0.211 -2.034 4.598 1.00 92.81 79 VAL A O 1
ATOM 639 N N . SER A 1 80 ? 1.568 -2.444 5.901 1.00 90.00 80 SER A N 1
ATOM 640 C CA . SER A 1 80 ? 2.562 -1.883 4.981 1.00 90.00 80 SER A CA 1
ATOM 641 C C . SER A 1 80 ? 3.472 -2.981 4.440 1.00 90.00 80 SER A C 1
ATOM 643 O O . SER A 1 80 ? 4.034 -3.766 5.207 1.00 90.00 80 SER A O 1
ATOM 645 N N . GLY A 1 81 ? 3.592 -3.061 3.118 1.00 88.38 81 GLY A N 1
ATOM 646 C CA . GLY A 1 81 ? 4.296 -4.142 2.434 1.00 88.38 81 GLY A CA 1
ATOM 647 C C . GLY A 1 81 ? 3.891 -4.265 0.971 1.00 88.38 81 GLY A C 1
ATOM 648 O O . GLY A 1 81 ? 2.923 -3.657 0.524 1.00 88.38 81 GLY A O 1
ATOM 649 N N . ALA A 1 82 ? 4.609 -5.084 0.204 1.00 88.50 82 ALA A N 1
ATOM 650 C CA . ALA A 1 82 ? 4.262 -5.279 -1.202 1.00 88.50 82 ALA A CA 1
ATOM 651 C C . ALA A 1 82 ? 2.900 -5.993 -1.373 1.00 88.50 82 ALA A C 1
ATOM 653 O O . ALA A 1 82 ? 2.542 -6.886 -0.603 1.00 88.50 82 ALA A O 1
ATOM 654 N N . ALA A 1 83 ? 2.176 -5.679 -2.452 1.00 89.19 83 ALA A N 1
ATOM 655 C CA . ALA A 1 83 ? 0.885 -6.269 -2.819 1.00 89.19 83 ALA A CA 1
ATOM 656 C C . ALA A 1 83 ? 0.836 -7.805 -2.733 1.00 89.19 83 ALA A C 1
ATOM 658 O O . ALA A 1 83 ? -0.156 -8.326 -2.228 1.00 89.19 83 ALA A O 1
ATOM 659 N N . PRO A 1 84 ? 1.877 -8.562 -3.143 1.00 87.44 84 PRO A N 1
ATOM 660 C CA . PRO A 1 84 ? 1.879 -10.014 -3.002 1.00 87.44 84 PRO A CA 1
ATOM 661 C C . PRO A 1 84 ? 1.721 -10.502 -1.566 1.00 87.44 84 PRO A C 1
ATOM 663 O O . PRO A 1 84 ? 1.235 -11.607 -1.397 1.00 87.44 84 PRO A O 1
ATOM 666 N N . HIS A 1 85 ? 2.110 -9.719 -0.557 1.00 86.81 85 HIS A N 1
ATOM 667 C CA . HIS A 1 85 ? 1.932 -10.058 0.856 1.00 86.81 85 HIS A CA 1
ATOM 668 C C . HIS A 1 85 ? 0.562 -9.613 1.374 1.00 86.81 85 HIS A C 1
ATOM 670 O O . HIS A 1 85 ? -0.062 -10.318 2.156 1.00 86.81 85 HIS A O 1
ATOM 676 N N . ILE A 1 86 ? 0.067 -8.461 0.918 1.00 90.19 86 ILE A N 1
ATOM 677 C CA . ILE A 1 86 ? -1.162 -7.858 1.444 1.00 90.19 86 ILE A CA 1
ATOM 678 C C . ILE A 1 86 ? -2.405 -8.439 0.765 1.00 90.19 86 ILE A C 1
ATOM 680 O O . ILE A 1 86 ? -3.316 -8.924 1.435 1.00 90.19 86 ILE A O 1
ATOM 684 N N . TRP A 1 87 ? -2.454 -8.401 -0.569 1.00 91.62 87 TRP A N 1
ATOM 685 C CA . TRP A 1 87 ? -3.675 -8.633 -1.349 1.00 91.62 87 TRP A CA 1
ATOM 686 C C . TRP A 1 87 ? -4.240 -10.038 -1.186 1.00 91.62 87 TRP A C 1
ATOM 688 O O . TRP A 1 87 ? -5.455 -10.205 -1.163 1.00 91.62 87 TRP A O 1
ATOM 698 N N . GLY A 1 88 ? -3.382 -11.043 -1.009 1.00 89.81 88 GLY A N 1
ATOM 699 C CA . GLY A 1 88 ? -3.834 -12.415 -0.789 1.00 89.81 88 GLY A CA 1
ATOM 700 C C . GLY A 1 88 ? -4.593 -12.616 0.525 1.00 89.81 88 GLY A C 1
ATOM 701 O O . GLY A 1 88 ? -5.463 -13.479 0.591 1.00 89.81 88 GLY A O 1
ATOM 702 N N . ALA A 1 89 ? -4.329 -11.799 1.550 1.00 90.94 89 ALA A N 1
ATOM 703 C CA . ALA A 1 89 ? -5.038 -11.881 2.826 1.00 90.94 89 ALA A CA 1
ATOM 704 C C . ALA A 1 89 ? -6.394 -11.154 2.795 1.00 90.94 89 ALA A C 1
ATOM 706 O O . ALA A 1 89 ? -7.335 -11.577 3.469 1.00 90.94 89 ALA A O 1
ATOM 707 N N . ILE A 1 90 ? -6.510 -10.068 2.018 1.00 92.25 90 ILE A N 1
ATOM 708 C CA . ILE A 1 90 ? -7.647 -9.136 2.078 1.00 92.25 90 ILE A CA 1
ATOM 709 C C . ILE A 1 90 ? -9.018 -9.819 1.959 1.00 92.25 90 ILE A C 1
ATOM 711 O O . ILE A 1 90 ? -9.863 -9.543 2.816 1.00 92.25 90 ILE A O 1
ATOM 715 N N . PRO A 1 91 ? -9.277 -10.727 0.993 1.00 91.06 91 PRO A N 1
ATOM 716 C CA . PRO A 1 91 ? -10.601 -11.327 0.857 1.00 91.06 91 PRO A CA 1
ATOM 717 C C . PRO A 1 91 ? -11.088 -12.072 2.095 1.00 91.06 91 PRO A C 1
ATOM 719 O O . PRO A 1 91 ? -12.286 -12.059 2.387 1.00 91.06 91 PRO A O 1
ATOM 722 N N . ASP A 1 92 ? -10.175 -12.699 2.828 1.00 89.62 92 ASP A N 1
ATOM 723 C CA . ASP A 1 92 ? -10.515 -13.408 4.052 1.00 89.62 92 ASP A CA 1
ATOM 724 C C . ASP A 1 92 ? -10.676 -12.452 5.224 1.00 89.62 92 ASP A C 1
ATOM 726 O O . ASP A 1 92 ? -11.595 -12.629 6.018 1.00 89.62 92 ASP A O 1
ATOM 730 N N . LEU A 1 93 ? -9.851 -11.405 5.313 1.00 90.44 93 LEU A N 1
ATOM 731 C CA . LEU A 1 93 ? -9.988 -10.387 6.355 1.00 90.44 93 LEU A CA 1
ATOM 732 C C . LEU A 1 93 ? -11.332 -9.657 6.255 1.00 90.44 93 LEU A C 1
ATOM 734 O O . LEU A 1 93 ? -12.026 -9.499 7.259 1.00 90.44 93 LEU A O 1
ATOM 738 N N . GLU A 1 94 ? -11.747 -9.263 5.050 1.00 90.12 94 GLU A N 1
ATOM 739 C CA . GLU A 1 94 ? -13.034 -8.593 4.843 1.00 90.12 94 GLU A CA 1
ATOM 740 C C . GLU A 1 94 ? -14.208 -9.476 5.288 1.00 90.12 94 GLU A C 1
ATOM 742 O O . GLU A 1 94 ? -15.114 -8.990 5.967 1.00 90.12 94 GLU A O 1
ATOM 747 N N . LYS A 1 95 ? -14.159 -10.787 5.011 1.00 89.06 95 LYS A N 1
ATOM 748 C CA . LYS A 1 95 ? -15.170 -11.756 5.473 1.00 89.06 95 LYS A CA 1
ATOM 749 C C . LYS A 1 95 ? -15.107 -12.001 6.980 1.00 89.06 95 LYS A C 1
ATOM 751 O O . LYS A 1 95 ? -16.141 -12.015 7.644 1.00 89.06 95 LYS A O 1
ATOM 756 N N . MET A 1 96 ? -13.907 -12.214 7.514 1.00 88.56 96 MET A N 1
ATOM 757 C CA . MET A 1 96 ? -13.673 -12.624 8.899 1.00 88.56 96 MET A CA 1
ATOM 758 C C . MET A 1 96 ? -14.037 -11.515 9.885 1.00 88.56 96 MET A C 1
ATOM 760 O O . MET A 1 96 ? -14.692 -11.775 10.892 1.00 88.56 96 MET A O 1
ATOM 764 N N . VAL A 1 97 ? -13.633 -10.276 9.593 1.00 88.50 97 VAL A N 1
ATOM 765 C CA . VAL A 1 97 ? -13.744 -9.162 10.547 1.00 88.50 97 VAL A CA 1
ATOM 766 C C . VAL A 1 97 ? -14.720 -8.083 10.091 1.00 88.50 97 VAL A C 1
ATOM 768 O O . VAL A 1 97 ? -14.941 -7.106 10.806 1.00 88.50 97 VAL A O 1
ATOM 771 N N . GLY A 1 98 ? -15.350 -8.254 8.924 1.00 88.38 98 GLY A N 1
ATOM 772 C CA . GLY A 1 98 ? -16.218 -7.241 8.328 1.00 88.38 98 GLY A CA 1
ATOM 773 C C . GLY A 1 98 ? -15.455 -5.943 8.093 1.00 88.38 98 GLY A C 1
ATOM 774 O O . GLY A 1 98 ? -15.867 -4.902 8.596 1.00 88.38 98 GLY A O 1
ATOM 775 N N . ALA A 1 99 ? -14.303 -6.011 7.430 1.00 88.19 99 ALA A N 1
ATOM 776 C CA . ALA A 1 99 ? -13.488 -4.837 7.135 1.00 88.19 99 ALA A CA 1
ATOM 777 C C . ALA A 1 99 ? -13.760 -4.276 5.736 1.00 88.19 99 ALA A C 1
ATOM 779 O O . ALA A 1 99 ? -14.219 -4.991 4.850 1.00 88.19 99 ALA A O 1
ATOM 780 N N . ARG A 1 100 ? -13.424 -2.998 5.550 1.00 90.44 100 ARG A N 1
ATOM 781 C CA . ARG A 1 100 ? -13.232 -2.383 4.236 1.00 90.44 100 ARG A CA 1
ATOM 782 C C . ARG A 1 100 ? -11.744 -2.229 3.961 1.00 90.44 100 ARG A C 1
ATOM 784 O O . ARG A 1 100 ? -11.059 -1.567 4.742 1.00 90.44 100 ARG A O 1
ATOM 791 N N . TYR A 1 101 ? -11.270 -2.791 2.853 1.00 91.44 101 TYR A N 1
ATOM 792 C CA . TYR A 1 101 ? -9.932 -2.507 2.350 1.00 91.44 101 TYR A CA 1
ATOM 793 C C . TYR A 1 101 ? -9.851 -1.164 1.622 1.00 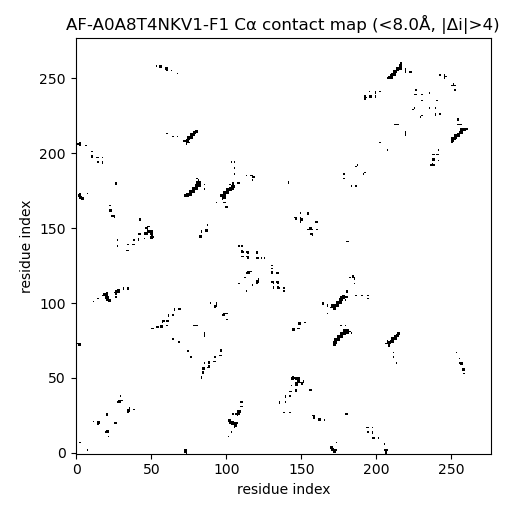91.44 101 TYR A C 1
ATOM 795 O O . TYR A 1 101 ? -10.694 -0.866 0.782 1.00 91.44 101 TYR A O 1
ATOM 803 N N . ILE A 1 102 ? -8.816 -0.376 1.901 1.00 90.38 102 ILE A N 1
ATOM 804 C CA . ILE A 1 102 ? -8.501 0.864 1.192 1.00 90.38 102 ILE A CA 1
ATOM 805 C C . ILE A 1 102 ? -7.006 0.855 0.874 1.00 90.38 102 ILE A C 1
ATOM 807 O O . ILE A 1 102 ? -6.174 0.728 1.772 1.00 90.38 102 ILE A O 1
ATOM 811 N N . SER A 1 103 ? -6.657 1.025 -0.402 1.00 89.94 103 SER A N 1
ATOM 812 C CA . SER A 1 103 ? -5.274 1.320 -0.775 1.00 89.94 103 SER A CA 1
ATOM 813 C C . SER A 1 103 ? -4.935 2.750 -0.356 1.00 89.94 103 SER A C 1
ATOM 815 O O . SER A 1 103 ? -5.601 3.710 -0.748 1.00 89.94 103 SER A O 1
ATOM 817 N N . ALA A 1 104 ? -3.898 2.874 0.460 1.00 89.81 104 ALA A N 1
ATOM 818 C CA . ALA A 1 104 ? -3.281 4.114 0.902 1.00 89.81 104 ALA A CA 1
ATOM 819 C C . ALA A 1 104 ? -1.831 4.188 0.398 1.00 89.81 104 ALA A C 1
ATOM 821 O O . ALA A 1 104 ? -0.941 4.744 1.044 1.00 89.81 104 ALA A O 1
ATOM 822 N N . THR A 1 105 ? -1.584 3.628 -0.786 1.00 88.44 105 THR A N 1
ATOM 823 C CA . THR A 1 105 ? -0.310 3.769 -1.486 1.00 88.44 105 THR A CA 1
ATOM 824 C C . THR A 1 105 ? -0.248 5.154 -2.136 1.00 88.44 105 THR A C 1
ATOM 826 O O . THR A 1 105 ? -1.146 5.548 -2.877 1.00 88.44 105 THR A O 1
ATOM 829 N N . SER A 1 106 ? 0.791 5.938 -1.831 1.00 80.31 106 SER A N 1
ATOM 830 C CA . SER A 1 106 ? 0.839 7.371 -2.179 1.00 80.31 106 SER A CA 1
ATOM 831 C C . SER A 1 106 ? 1.061 7.667 -3.658 1.00 80.31 106 SER A C 1
ATOM 833 O O . SER A 1 106 ? 0.645 8.714 -4.133 1.00 80.31 106 SER A O 1
ATOM 835 N N . HIS A 1 107 ? 1.692 6.761 -4.402 1.00 78.56 107 HIS A N 1
ATOM 836 C CA . HIS A 1 107 ? 1.911 6.930 -5.832 1.00 78.56 107 HIS A CA 1
ATOM 837 C C . HIS A 1 107 ? 1.901 5.601 -6.562 1.00 78.56 107 HIS A C 1
ATOM 839 O O . HIS A 1 107 ? 2.376 4.577 -6.059 1.00 78.56 107 HIS A O 1
ATOM 845 N N . LYS A 1 108 ? 1.478 5.701 -7.819 1.00 87.19 108 LYS A N 1
ATOM 846 C CA . LYS A 1 108 ? 1.724 4.690 -8.830 1.00 87.19 108 LYS A CA 1
ATOM 847 C C . LYS A 1 108 ? 3.191 4.664 -9.226 1.00 87.19 108 LYS A C 1
ATOM 849 O O . LYS A 1 108 ? 3.845 5.706 -9.287 1.00 87.19 108 LYS A O 1
ATOM 854 N N . LEU A 1 109 ? 3.687 3.491 -9.595 1.00 89.69 109 LEU A N 1
ATOM 855 C CA . LEU A 1 109 ? 5.005 3.390 -10.206 1.00 89.69 109 LEU A CA 1
ATOM 856 C C . LEU A 1 109 ? 4.966 3.881 -11.654 1.00 89.69 109 LEU A C 1
ATOM 858 O O . LEU A 1 109 ? 4.364 3.233 -12.507 1.00 89.69 109 LEU A O 1
ATOM 862 N N . GLY A 1 110 ? 5.644 4.999 -11.912 1.00 92.69 110 GLY A N 1
ATOM 863 C CA . GLY A 1 110 ? 6.030 5.466 -13.244 1.00 92.69 110 GLY A CA 1
ATOM 864 C C . GLY A 1 110 ? 7.520 5.224 -13.493 1.00 92.69 110 GLY A C 1
ATOM 865 O O . GLY A 1 110 ? 8.315 5.242 -12.550 1.00 92.69 110 GLY A O 1
ATOM 866 N N . VAL A 1 111 ? 7.924 5.017 -14.751 1.00 95.44 111 VAL A N 1
ATOM 867 C CA . VAL A 1 111 ? 9.338 4.764 -15.092 1.00 95.44 111 VAL A CA 1
ATOM 868 C C . VAL A 1 111 ? 10.223 5.929 -14.660 1.00 95.44 111 VAL A C 1
ATOM 870 O O . VAL A 1 111 ? 11.254 5.709 -14.029 1.00 95.44 111 VAL A O 1
ATOM 873 N N . ASP A 1 112 ? 9.797 7.161 -14.933 1.00 93.50 112 ASP A N 1
ATOM 874 C CA . ASP A 1 112 ? 10.589 8.352 -14.625 1.00 93.50 112 ASP A CA 1
ATOM 875 C C . ASP A 1 112 ? 10.697 8.579 -13.110 1.00 93.50 112 ASP A C 1
ATOM 877 O O . ASP A 1 112 ? 11.764 8.942 -12.617 1.00 93.50 112 ASP A O 1
ATOM 881 N N . LEU A 1 113 ? 9.627 8.303 -12.354 1.00 92.12 113 LEU A N 1
ATOM 882 C CA . LEU A 1 113 ? 9.652 8.340 -10.889 1.00 92.12 113 LEU A CA 1
ATOM 883 C C . LEU A 1 113 ? 10.709 7.368 -10.352 1.00 92.12 113 LEU A C 1
ATOM 885 O O . LEU A 1 113 ? 11.610 7.764 -9.615 1.00 92.12 113 LEU A O 1
ATOM 889 N N . VAL A 1 114 ? 10.633 6.099 -10.761 1.00 93.94 114 VAL A N 1
ATOM 890 C CA . VAL A 1 114 ? 11.548 5.055 -10.282 1.00 93.94 114 VAL A CA 1
ATOM 891 C C . VAL A 1 114 ? 12.987 5.349 -10.712 1.00 93.94 114 VAL A C 1
ATOM 893 O O . VAL A 1 114 ? 13.895 5.234 -9.894 1.00 93.94 114 VAL A O 1
ATOM 896 N N . ALA A 1 115 ? 13.217 5.788 -11.951 1.00 94.62 115 ALA A N 1
ATOM 897 C CA . ALA A 1 115 ? 14.557 6.094 -12.452 1.00 94.62 115 ALA A CA 1
ATOM 898 C C . ALA A 1 115 ? 15.246 7.236 -11.682 1.00 94.62 115 ALA A C 1
ATOM 900 O O . ALA A 1 115 ? 16.470 7.225 -11.530 1.00 94.62 115 ALA A O 1
ATOM 901 N N . ASN A 1 116 ? 14.474 8.212 -11.197 1.00 91.94 116 ASN A N 1
ATOM 902 C CA . ASN A 1 116 ? 15.002 9.396 -10.519 1.00 91.94 116 ASN A CA 1
ATOM 903 C C . ASN A 1 116 ? 15.039 9.278 -8.992 1.00 91.94 116 ASN A C 1
ATOM 905 O O . ASN A 1 116 ? 15.771 10.033 -8.345 1.00 91.94 116 ASN A O 1
ATOM 909 N N . GLU A 1 117 ? 14.260 8.370 -8.405 1.00 90.88 117 GLU A N 1
ATOM 910 C CA . GLU A 1 117 ? 14.080 8.306 -6.953 1.00 90.88 117 GLU A CA 1
ATOM 911 C C . GLU A 1 117 ? 14.503 6.988 -6.305 1.00 90.88 117 GLU A C 1
ATOM 913 O O . GLU A 1 117 ? 14.916 7.004 -5.145 1.00 90.88 117 GLU A O 1
ATOM 918 N N . ASP A 1 118 ? 14.484 5.863 -7.026 1.00 88.44 118 ASP A N 1
ATOM 919 C CA . ASP A 1 118 ? 15.037 4.613 -6.502 1.00 88.44 118 ASP A CA 1
ATOM 920 C C . ASP A 1 118 ? 16.550 4.789 -6.339 1.00 88.44 118 ASP A C 1
ATOM 922 O O . ASP A 1 118 ? 17.267 4.968 -7.321 1.00 88.44 118 ASP A O 1
ATOM 926 N N . LEU A 1 119 ? 17.051 4.771 -5.100 1.00 84.44 119 LEU A N 1
ATOM 927 C CA . LEU A 1 119 ? 18.451 5.107 -4.807 1.00 84.44 119 LEU A CA 1
ATOM 928 C C . LEU A 1 119 ? 19.446 4.212 -5.560 1.00 84.44 119 LEU A C 1
ATOM 930 O O . LEU A 1 119 ? 20.530 4.679 -5.907 1.00 84.44 119 LEU A O 1
ATOM 934 N N . MET A 1 120 ? 19.069 2.956 -5.836 1.00 85.19 120 MET A N 1
ATOM 935 C CA . MET A 1 120 ? 19.905 2.009 -6.580 1.00 85.19 120 MET A CA 1
ATOM 936 C C . MET A 1 120 ? 19.986 2.338 -8.072 1.00 85.19 120 MET A C 1
ATOM 938 O O . MET A 1 120 ? 20.837 1.784 -8.742 1.00 85.19 120 MET A O 1
ATOM 942 N N . ILE A 1 121 ? 19.104 3.189 -8.604 1.00 87.88 121 ILE A N 1
ATOM 943 C CA . ILE A 1 121 ? 19.123 3.629 -10.008 1.00 87.88 121 ILE A CA 1
ATOM 944 C C . ILE A 1 121 ? 19.550 5.097 -10.102 1.00 87.88 121 ILE A C 1
ATOM 946 O O . ILE A 1 121 ? 20.352 5.473 -10.958 1.00 87.88 121 ILE A O 1
ATOM 950 N N . LYS A 1 122 ? 19.056 5.942 -9.195 1.00 83.38 122 LYS A N 1
ATOM 951 C CA . LYS A 1 122 ? 19.327 7.380 -9.151 1.00 83.38 122 LYS A CA 1
ATOM 952 C C . LYS A 1 122 ? 20.823 7.676 -9.169 1.00 83.38 122 LYS A C 1
ATOM 954 O O . LYS A 1 122 ? 21.271 8.499 -9.970 1.00 83.38 122 LYS A O 1
ATOM 959 N N . PHE A 1 123 ? 21.581 6.996 -8.310 1.00 87.62 123 PHE A N 1
ATOM 960 C CA . PHE A 1 123 ? 23.021 7.206 -8.148 1.00 87.62 123 PHE A CA 1
ATOM 961 C C . PHE A 1 123 ? 23.888 6.349 -9.075 1.00 87.62 123 PHE A C 1
ATOM 963 O O . PHE A 1 123 ? 25.111 6.455 -9.014 1.00 87.62 123 PHE A O 1
ATOM 970 N N . ASP A 1 124 ? 23.288 5.546 -9.958 1.00 89.12 124 ASP A N 1
ATOM 971 C CA . ASP A 1 124 ? 24.054 4.830 -10.973 1.00 89.12 124 ASP A CA 1
ATOM 972 C C . ASP A 1 124 ? 24.678 5.821 -11.969 1.00 89.12 124 ASP A C 1
ATOM 974 O O . ASP A 1 124 ? 24.059 6.811 -12.366 1.00 89.12 124 ASP A O 1
ATOM 978 N N . ASN A 1 125 ? 25.895 5.532 -12.430 1.00 90.69 125 ASN A N 1
ATOM 979 C CA . ASN A 1 125 ? 26.618 6.350 -13.420 1.00 90.69 125 ASN A CA 1
ATOM 980 C C . ASN A 1 125 ? 26.176 6.082 -14.874 1.00 90.69 125 ASN A C 1
ATOM 982 O O . ASN A 1 125 ? 26.903 6.371 -15.821 1.00 90.69 125 ASN A O 1
ATOM 986 N N . GLU A 1 126 ? 25.003 5.485 -15.053 1.00 93.50 126 GLU A N 1
ATOM 987 C CA . GLU A 1 126 ? 24.437 5.115 -16.347 1.00 93.50 126 GLU A CA 1
ATOM 988 C C . GLU A 1 126 ? 23.699 6.274 -17.032 1.00 93.50 126 GLU A C 1
ATOM 990 O O . GLU A 1 126 ? 23.313 7.257 -16.392 1.00 93.50 126 GLU A O 1
ATOM 995 N N . THR A 1 127 ? 23.470 6.147 -18.343 1.00 96.00 127 THR A N 1
ATOM 996 C CA . THR A 1 127 ? 22.712 7.143 -19.113 1.00 96.00 127 THR A CA 1
ATOM 997 C C . THR A 1 127 ? 21.233 7.174 -18.697 1.00 96.00 127 THR A C 1
ATOM 999 O O . THR A 1 127 ? 20.716 6.182 -18.167 1.00 96.00 127 THR A O 1
ATOM 1002 N N . PRO A 1 128 ? 20.502 8.275 -18.958 1.00 94.81 128 PRO A N 1
ATOM 1003 C CA . PRO A 1 128 ? 19.065 8.357 -18.677 1.00 94.81 128 PRO A CA 1
ATOM 1004 C C . PRO A 1 128 ? 18.243 7.206 -19.281 1.00 94.81 128 PRO A C 1
ATOM 1006 O O . PRO A 1 128 ? 17.323 6.691 -18.643 1.00 94.81 128 PRO A O 1
ATOM 1009 N N . GLU A 1 129 ? 18.596 6.746 -20.481 1.00 95.12 129 GLU A N 1
ATOM 1010 C CA . GLU A 1 129 ? 17.925 5.639 -21.170 1.00 95.12 129 GLU A CA 1
ATOM 1011 C C . GLU A 1 129 ? 18.176 4.303 -20.462 1.00 95.12 129 GLU A C 1
ATOM 1013 O O . GLU A 1 129 ? 17.263 3.490 -20.303 1.00 95.12 129 GLU A O 1
ATOM 1018 N N . GLN A 1 130 ? 19.407 4.076 -19.999 1.00 95.94 130 GLN A N 1
ATOM 1019 C CA . GLN A 1 130 ? 19.762 2.885 -19.229 1.00 95.94 130 GLN A CA 1
ATOM 1020 C C . GLN A 1 130 ? 19.027 2.854 -17.882 1.00 95.94 130 GLN A C 1
ATOM 1022 O O . GLN A 1 130 ? 18.431 1.827 -17.545 1.00 95.94 130 GLN A O 1
ATOM 1027 N N . LYS A 1 131 ? 18.970 3.990 -17.173 1.00 96.44 131 LYS A N 1
ATOM 1028 C CA . LYS A 1 131 ? 18.202 4.137 -15.925 1.00 96.44 131 LYS A CA 1
ATOM 1029 C C . LYS A 1 131 ? 16.712 3.893 -16.135 1.00 96.44 131 LYS A C 1
ATOM 1031 O O . LYS A 1 131 ? 16.104 3.141 -15.378 1.00 96.44 131 LYS A O 1
ATOM 1036 N N . SER A 1 132 ? 16.141 4.460 -17.198 1.00 96.50 132 SER A N 1
ATOM 1037 C CA . SER A 1 132 ? 14.735 4.252 -17.566 1.00 96.50 132 SER A CA 1
ATOM 1038 C C . SER A 1 132 ? 14.428 2.778 -17.837 1.00 96.50 132 SER A C 1
ATOM 1040 O O . SER A 1 132 ? 13.401 2.266 -17.401 1.00 96.50 132 SER A O 1
ATOM 1042 N N . ARG A 1 133 ? 15.334 2.058 -18.509 1.00 96.44 133 ARG A N 1
ATOM 1043 C CA . ARG A 1 133 ? 15.184 0.615 -18.740 1.00 96.44 133 ARG A CA 1
ATOM 1044 C C . ARG A 1 133 ? 15.250 -0.187 -17.439 1.00 96.44 133 ARG A C 1
ATOM 1046 O O . ARG A 1 133 ? 14.368 -1.002 -17.207 1.00 96.44 133 ARG A O 1
ATOM 1053 N N . LYS A 1 134 ? 16.219 0.088 -16.557 1.00 96.12 134 LYS A N 1
ATOM 1054 C CA . LYS A 1 134 ? 16.286 -0.556 -15.231 1.00 96.12 134 LYS A CA 1
ATOM 1055 C C . LYS A 1 134 ? 15.031 -0.304 -14.398 1.00 96.12 134 LYS A C 1
ATOM 1057 O O . LYS A 1 134 ? 14.531 -1.215 -13.743 1.00 96.12 134 LYS A O 1
ATOM 1062 N N . ALA A 1 135 ? 14.526 0.927 -14.423 1.00 96.62 135 ALA A N 1
ATOM 1063 C CA . ALA A 1 135 ? 13.284 1.293 -13.761 1.00 96.62 135 ALA A CA 1
ATOM 1064 C C . ALA A 1 135 ? 12.105 0.484 -14.318 1.00 96.62 135 ALA A C 1
ATOM 1066 O O . ALA A 1 135 ? 11.383 -0.143 -13.547 1.00 96.62 135 ALA A O 1
ATOM 1067 N N . LEU A 1 136 ? 11.962 0.417 -15.644 1.00 97.06 136 LEU A N 1
ATOM 1068 C CA . LEU A 1 136 ? 10.944 -0.399 -16.304 1.00 97.06 136 LEU A CA 1
ATOM 1069 C C . LEU A 1 136 ? 11.053 -1.886 -15.919 1.00 97.06 136 LEU A C 1
ATOM 1071 O O . LEU A 1 136 ? 10.040 -2.494 -15.579 1.00 97.06 136 LEU A O 1
ATOM 1075 N N . ASP A 1 137 ? 12.256 -2.462 -15.908 1.00 96.12 137 ASP A N 1
ATOM 1076 C CA . ASP A 1 137 ? 12.481 -3.864 -15.527 1.00 96.12 137 ASP A CA 1
ATOM 1077 C C . ASP A 1 137 ? 12.064 -4.137 -14.072 1.00 96.12 137 ASP A C 1
ATOM 1079 O O . ASP A 1 137 ? 11.384 -5.128 -13.785 1.00 96.12 137 ASP A O 1
ATOM 1083 N N . LYS A 1 138 ? 12.410 -3.231 -13.145 1.00 95.00 138 LYS A N 1
ATOM 1084 C CA . LYS A 1 138 ? 11.963 -3.313 -11.745 1.00 95.00 138 LYS A CA 1
ATOM 1085 C C . LYS A 1 138 ? 10.442 -3.243 -11.634 1.00 95.00 138 LYS A C 1
ATOM 1087 O O . LYS A 1 138 ? 9.850 -4.050 -10.918 1.00 95.00 138 LYS A O 1
ATOM 1092 N N . ILE A 1 139 ? 9.807 -2.310 -12.343 1.00 95.31 139 ILE A N 1
ATOM 1093 C CA . ILE A 1 139 ? 8.349 -2.150 -12.313 1.00 95.31 139 ILE A CA 1
ATOM 1094 C C . ILE A 1 139 ? 7.664 -3.406 -12.861 1.00 95.31 139 ILE A C 1
ATOM 1096 O O . ILE A 1 139 ? 6.720 -3.899 -12.248 1.00 95.31 139 ILE A O 1
ATOM 1100 N N . GLN A 1 140 ? 8.172 -3.982 -13.954 1.00 94.94 140 GLN A N 1
ATOM 1101 C CA . GLN A 1 140 ? 7.642 -5.220 -14.532 1.00 94.94 140 GLN A CA 1
ATOM 1102 C C . GLN A 1 140 ? 7.694 -6.405 -13.563 1.00 94.94 140 GLN A C 1
ATOM 1104 O O . GLN A 1 140 ? 6.770 -7.219 -13.540 1.00 94.94 140 GLN A O 1
ATOM 1109 N N . VAL A 1 141 ? 8.741 -6.511 -12.737 1.00 92.81 141 VAL A N 1
ATOM 1110 C CA . VAL A 1 141 ? 8.820 -7.548 -11.694 1.00 92.81 141 VAL A CA 1
ATOM 1111 C C . VAL A 1 141 ? 7.682 -7.383 -10.687 1.00 92.81 141 VAL A C 1
ATOM 1113 O O . VAL A 1 141 ? 7.006 -8.363 -10.373 1.00 92.81 141 VAL A O 1
ATOM 1116 N N . GLN A 1 142 ? 7.437 -6.161 -10.211 1.00 91.88 142 GLN A N 1
ATOM 1117 C CA . GLN A 1 142 ? 6.362 -5.897 -9.250 1.00 91.88 142 GLN A CA 1
ATOM 111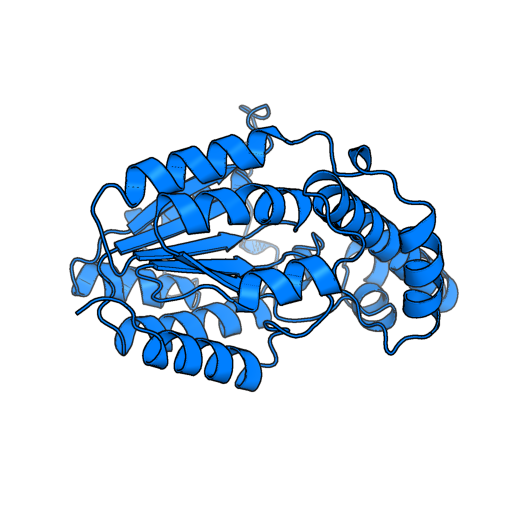8 C C . GLN A 1 142 ? 4.980 -6.106 -9.876 1.00 91.88 142 GLN A C 1
ATOM 1120 O O . GLN A 1 142 ? 4.119 -6.748 -9.280 1.00 91.88 142 GLN A O 1
ATOM 1125 N N . MET A 1 143 ? 4.801 -5.671 -11.122 1.00 93.50 143 MET A N 1
ATOM 1126 C CA . MET A 1 143 ? 3.588 -5.879 -11.911 1.00 93.50 143 MET A CA 1
ATOM 1127 C C . MET A 1 143 ? 3.270 -7.358 -12.110 1.00 93.50 143 MET A C 1
ATOM 1129 O O . MET A 1 143 ? 2.138 -7.779 -11.881 1.00 93.50 143 MET A O 1
ATOM 1133 N N . ARG A 1 144 ? 4.272 -8.174 -12.453 1.00 93.50 144 ARG A N 1
ATOM 1134 C CA . ARG A 1 144 ? 4.119 -9.628 -12.573 1.00 93.50 144 ARG A CA 1
ATOM 1135 C C . ARG A 1 144 ? 3.699 -10.265 -11.249 1.00 93.50 144 ARG A C 1
ATOM 1137 O O . ARG A 1 144 ? 2.852 -11.150 -11.245 1.00 93.50 144 ARG A O 1
ATOM 1144 N N . ARG A 1 145 ? 4.264 -9.824 -10.124 1.00 91.25 145 ARG A N 1
ATOM 1145 C CA . ARG A 1 145 ? 3.911 -10.365 -8.804 1.00 91.25 145 ARG A CA 1
ATOM 1146 C C . ARG A 1 145 ? 2.491 -9.976 -8.383 1.00 91.25 145 ARG A C 1
ATOM 1148 O O . ARG A 1 145 ? 1.763 -10.838 -7.898 1.00 91.25 145 ARG A O 1
ATOM 1155 N N . ALA A 1 146 ? 2.096 -8.721 -8.607 1.00 92.00 146 ALA A N 1
ATOM 1156 C CA . ALA A 1 146 ? 0.738 -8.236 -8.359 1.00 92.00 146 ALA A CA 1
ATOM 1157 C C . ALA A 1 146 ? -0.295 -8.981 -9.227 1.00 92.00 146 ALA A C 1
ATOM 1159 O O . ALA A 1 146 ? -1.302 -9.463 -8.720 1.00 92.00 146 ALA A O 1
ATOM 1160 N N . LEU A 1 147 ? -0.008 -9.174 -10.519 1.00 93.12 147 LEU A N 1
ATOM 1161 C CA . LEU A 1 147 ? -0.839 -9.995 -11.406 1.00 93.12 147 LEU A CA 1
ATOM 1162 C C . LEU A 1 147 ? -0.889 -11.464 -10.967 1.00 93.12 147 LEU A C 1
ATOM 1164 O O . LEU A 1 147 ? -1.943 -12.084 -11.054 1.00 93.12 147 LEU A O 1
ATOM 1168 N N . GLY A 1 148 ? 0.224 -12.023 -10.486 1.00 92.44 148 GLY A N 1
ATOM 1169 C CA . GLY A 1 148 ? 0.271 -13.387 -9.959 1.00 92.44 148 GLY A CA 1
ATOM 1170 C C . GLY A 1 148 ? -0.725 -13.596 -8.819 1.00 92.44 148 GLY A C 1
ATOM 1171 O O . GLY A 1 148 ? -1.546 -14.507 -8.893 1.00 92.44 148 GLY A O 1
ATOM 1172 N N . VAL A 1 149 ? -0.708 -12.725 -7.800 1.00 91.62 149 VAL A N 1
ATOM 1173 C CA . VAL A 1 149 ? -1.638 -12.837 -6.658 1.00 91.62 149 VAL A CA 1
ATOM 1174 C C . VAL A 1 149 ? -3.092 -12.613 -7.075 1.00 91.62 149 VAL A C 1
ATOM 1176 O O . VAL A 1 149 ? -3.976 -13.359 -6.679 1.00 91.62 149 VAL A O 1
ATOM 1179 N N . VAL A 1 150 ? -3.353 -11.646 -7.952 1.00 92.44 150 VAL A N 1
ATOM 1180 C CA . VAL A 1 150 ? -4.696 -11.400 -8.496 1.00 92.44 150 VAL A CA 1
ATOM 1181 C C . VAL A 1 150 ? -5.238 -12.640 -9.214 1.00 92.44 150 VAL A C 1
ATOM 1183 O O . VAL A 1 150 ? -6.366 -13.065 -8.962 1.00 92.44 150 VAL A O 1
ATOM 1186 N N . LYS A 1 151 ? -4.409 -13.286 -10.038 1.00 93.50 151 LYS A N 1
ATOM 1187 C CA . LYS A 1 151 ? -4.783 -14.514 -10.744 1.00 93.50 151 LYS A CA 1
ATOM 1188 C C . LYS A 1 151 ? -4.957 -15.712 -9.823 1.00 93.50 151 LYS A C 1
ATOM 1190 O O . LYS A 1 151 ? -5.839 -16.529 -10.068 1.00 93.50 151 LYS A O 1
ATOM 1195 N N . SER A 1 152 ? -4.151 -15.837 -8.769 1.00 92.19 152 SER A N 1
ATOM 1196 C CA . SER A 1 152 ? -4.311 -16.926 -7.797 1.00 92.19 152 SER A CA 1
ATOM 1197 C C . SER A 1 152 ? -5.597 -16.806 -6.983 1.00 92.19 152 SER A C 1
ATOM 1199 O O . SER A 1 152 ? -6.168 -17.821 -6.592 1.00 92.19 152 SER A O 1
ATOM 1201 N N . LEU A 1 153 ? -6.096 -15.581 -6.813 1.00 91.62 153 LEU A N 1
ATOM 1202 C CA . LEU A 1 153 ? -7.403 -15.293 -6.229 1.00 91.62 153 LEU A CA 1
ATOM 1203 C C . LEU A 1 153 ? -8.576 -15.462 -7.216 1.00 91.62 153 LEU A C 1
ATOM 1205 O O . LEU A 1 153 ? -9.728 -15.332 -6.805 1.00 91.62 153 LEU A O 1
ATOM 1209 N N . GLY A 1 154 ? -8.309 -15.773 -8.490 1.00 93.88 154 GLY A N 1
ATOM 1210 C CA . GLY A 1 154 ? -9.329 -16.047 -9.508 1.00 93.88 154 GLY A CA 1
ATOM 1211 C C . GLY A 1 154 ? -9.755 -14.849 -10.362 1.00 93.88 154 GLY A C 1
ATOM 1212 O O . GLY A 1 154 ? -10.746 -14.959 -11.080 1.00 93.88 154 GLY A O 1
ATOM 1213 N N . TYR A 1 155 ? -9.032 -13.729 -10.308 1.00 93.31 155 TYR A N 1
ATOM 1214 C CA . TYR A 1 155 ? -9.298 -12.549 -11.138 1.00 93.31 155 TYR A CA 1
ATOM 1215 C C . TYR A 1 155 ? -8.419 -12.530 -12.393 1.00 93.31 155 TYR A C 1
ATOM 1217 O O . TYR A 1 155 ? -7.267 -12.968 -12.369 1.00 93.31 155 TYR A O 1
ATOM 1225 N N . ASP A 1 156 ? -8.925 -11.948 -13.480 1.00 91.06 156 ASP A N 1
ATOM 1226 C CA . ASP A 1 156 ? -8.165 -11.811 -14.727 1.00 91.06 156 ASP A CA 1
ATOM 1227 C C . ASP A 1 156 ? -7.208 -10.610 -14.702 1.00 91.06 156 ASP A C 1
ATOM 1229 O O . ASP A 1 156 ? -6.127 -10.658 -15.305 1.00 91.06 156 ASP A O 1
ATOM 1233 N N . THR A 1 157 ? -7.591 -9.528 -14.013 1.00 91.81 157 THR A N 1
ATOM 1234 C CA . THR A 1 157 ? -6.832 -8.271 -13.957 1.00 91.81 157 THR A CA 1
ATOM 1235 C C . THR A 1 157 ? -6.772 -7.642 -12.577 1.00 91.81 157 THR A C 1
ATOM 1237 O O . THR A 1 157 ? -7.606 -7.906 -11.711 1.00 91.81 157 THR A O 1
ATOM 1240 N N . ILE A 1 158 ? -5.774 -6.770 -12.382 1.00 91.44 158 ILE A N 1
ATOM 1241 C CA . ILE A 1 158 ? -5.665 -5.954 -11.168 1.00 91.44 158 ILE A CA 1
ATOM 1242 C C . ILE A 1 158 ? -6.909 -5.077 -11.016 1.00 91.44 158 ILE A C 1
ATOM 1244 O O . ILE A 1 158 ? -7.410 -4.920 -9.907 1.00 91.44 158 ILE A O 1
ATOM 1248 N N . GLU A 1 159 ? -7.427 -4.542 -12.121 1.00 90.12 159 GLU A N 1
ATOM 1249 C CA . GLU A 1 159 ? -8.630 -3.719 -12.119 1.00 90.12 159 GLU A CA 1
ATOM 1250 C C . GLU A 1 159 ? -9.860 -4.502 -11.632 1.00 90.12 159 GLU A C 1
ATOM 1252 O O . GLU A 1 159 ? -10.617 -3.973 -10.823 1.00 90.12 159 GLU A O 1
ATOM 1257 N N . ASP A 1 160 ? -10.025 -5.766 -12.041 1.00 90.38 160 ASP A N 1
ATOM 1258 C CA . ASP A 1 160 ? -11.134 -6.619 -11.581 1.00 90.38 160 ASP A CA 1
ATOM 1259 C C . ASP A 1 160 ? -11.046 -6.890 -10.073 1.00 90.38 160 ASP A C 1
ATOM 1261 O O . ASP A 1 160 ? -12.046 -6.785 -9.361 1.00 90.38 160 ASP A O 1
ATOM 1265 N N . TYR A 1 161 ? -9.842 -7.195 -9.574 1.00 91.00 161 TYR A N 1
ATOM 1266 C CA . TYR A 1 161 ? -9.600 -7.381 -8.141 1.00 91.00 161 TYR A CA 1
ATOM 1267 C C . TYR A 1 161 ? -9.964 -6.120 -7.346 1.00 91.00 161 TYR A C 1
ATOM 1269 O O . TYR A 1 161 ? -10.700 -6.199 -6.362 1.00 91.00 161 TYR A O 1
ATOM 1277 N N . ILE A 1 162 ? -9.488 -4.952 -7.790 1.00 87.88 162 ILE A N 1
ATOM 1278 C CA . ILE A 1 162 ? -9.758 -3.663 -7.140 1.00 87.88 162 ILE A CA 1
ATOM 1279 C C . ILE A 1 162 ? -11.262 -3.348 -7.152 1.00 87.88 162 ILE A C 1
ATOM 1281 O O . ILE A 1 162 ? -11.827 -3.006 -6.110 1.00 87.88 162 ILE A O 1
ATOM 1285 N N . ALA A 1 163 ? -11.920 -3.506 -8.304 1.00 87.38 163 ALA A N 1
ATOM 1286 C CA . ALA A 1 163 ? -13.344 -3.230 -8.459 1.00 87.38 163 ALA A CA 1
ATOM 1287 C C . ALA A 1 163 ? -14.206 -4.095 -7.530 1.00 87.38 163 ALA A C 1
ATOM 1289 O O . ALA A 1 163 ? -15.184 -3.604 -6.967 1.00 87.38 163 ALA A O 1
ATOM 1290 N N . ASP A 1 164 ? -13.833 -5.359 -7.316 1.00 88.12 164 ASP A N 1
ATOM 1291 C CA . ASP A 1 164 ? -14.573 -6.234 -6.409 1.00 88.12 164 ASP A CA 1
ATOM 1292 C C . ASP A 1 164 ? -14.456 -5.792 -4.943 1.00 88.12 164 ASP A C 1
ATOM 1294 O O . ASP A 1 164 ? -15.438 -5.829 -4.197 1.00 88.12 164 ASP A O 1
ATOM 1298 N N . ARG A 1 165 ? -13.286 -5.283 -4.526 1.00 85.88 165 ARG A N 1
ATOM 1299 C CA . ARG A 1 165 ? -13.111 -4.760 -3.158 1.00 85.88 165 ARG A CA 1
ATOM 1300 C C . ARG A 1 165 ? -14.041 -3.581 -2.879 1.00 85.88 165 ARG A C 1
ATOM 1302 O O . ARG A 1 165 ? -14.511 -3.433 -1.752 1.00 85.88 165 ARG A O 1
ATOM 1309 N N . ASN A 1 166 ? -14.365 -2.777 -3.893 1.00 74.75 166 ASN A N 1
ATOM 1310 C CA . ASN A 1 166 ? -15.221 -1.593 -3.756 1.00 74.75 166 ASN A CA 1
ATOM 1311 C C . ASN A 1 166 ? -16.678 -1.892 -3.381 1.00 74.75 166 ASN A C 1
ATOM 1313 O O . ASN A 1 166 ? -17.415 -0.973 -3.028 1.00 74.75 166 ASN A O 1
ATOM 1317 N N . ASN A 1 167 ? -17.084 -3.163 -3.375 1.00 71.25 167 ASN A N 1
ATOM 1318 C CA . ASN A 1 167 ? -18.463 -3.565 -3.110 1.00 71.25 167 ASN A CA 1
ATOM 1319 C C . ASN A 1 167 ? -18.744 -3.973 -1.654 1.00 71.25 167 ASN A C 1
ATOM 1321 O O . ASN A 1 167 ? -19.866 -4.394 -1.354 1.00 71.25 167 ASN A O 1
ATOM 1325 N N . ALA A 1 168 ? -17.776 -3.848 -0.738 1.00 71.50 168 ALA A N 1
ATOM 1326 C CA . ALA A 1 168 ? -17.961 -4.225 0.664 1.00 71.50 168 ALA A CA 1
ATOM 1327 C C . ALA A 1 168 ? -19.105 -3.432 1.333 1.00 71.50 168 ALA A C 1
ATOM 1329 O O . ALA A 1 168 ? -19.080 -2.205 1.411 1.00 71.50 168 ALA A O 1
ATOM 1330 N N . GLN A 1 169 ? -20.115 -4.146 1.843 1.00 70.69 169 GLN A N 1
ATOM 1331 C CA . GLN A 1 169 ? -21.294 -3.558 2.486 1.00 70.69 169 GLN A CA 1
ATOM 1332 C C . GLN A 1 169 ? -21.168 -3.575 4.013 1.00 70.69 169 GLN A C 1
ATOM 1334 O O . GLN A 1 169 ? -20.821 -4.598 4.600 1.00 70.69 169 GLN A O 1
ATOM 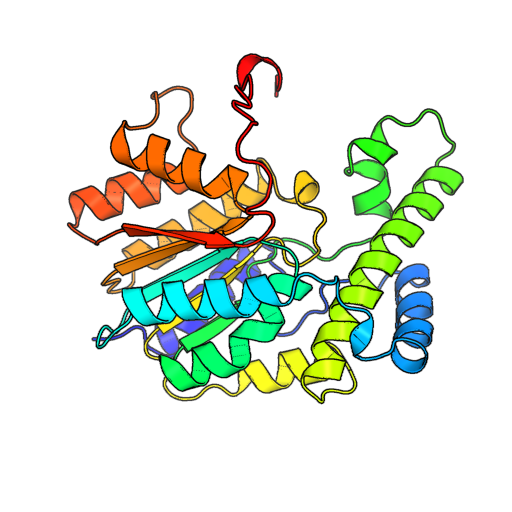1339 N N . ASN A 1 170 ? -21.540 -2.467 4.661 1.00 76.88 170 ASN A N 1
ATOM 1340 C CA . ASN A 1 170 ? -21.582 -2.312 6.124 1.00 76.88 170 ASN A CA 1
ATOM 1341 C C . ASN A 1 170 ? -20.283 -2.712 6.859 1.00 76.88 170 ASN A C 1
ATOM 1343 O O . ASN A 1 170 ? -20.335 -3.487 7.823 1.00 76.88 170 ASN A O 1
ATOM 1347 N N . PRO A 1 171 ? -19.117 -2.196 6.434 1.00 85.94 171 PRO A N 1
ATOM 1348 C CA . PRO A 1 171 ? -17.863 -2.466 7.124 1.00 85.94 171 PRO A CA 1
ATOM 1349 C C . PRO A 1 171 ? -17.911 -1.968 8.573 1.00 85.94 171 PRO A C 1
ATOM 1351 O O . PRO A 1 171 ? -18.506 -0.939 8.886 1.00 85.94 171 PRO A O 1
ATOM 1354 N N . ARG A 1 172 ? -17.274 -2.728 9.463 1.00 87.06 172 ARG A N 1
ATOM 1355 C CA . ARG A 1 172 ? -17.113 -2.440 10.892 1.00 87.06 172 ARG A CA 1
ATOM 1356 C C . ARG A 1 172 ? -15.684 -2.061 11.268 1.00 87.06 172 ARG A C 1
ATOM 1358 O O . ARG A 1 172 ? -15.463 -1.477 12.327 1.00 87.06 172 ARG A O 1
ATOM 1365 N N . ASN A 1 173 ? -14.734 -2.420 10.414 1.00 91.38 173 ASN A N 1
ATOM 1366 C CA . ASN A 1 173 ? -13.303 -2.201 10.571 1.00 91.38 173 ASN A CA 1
ATOM 1367 C C . ASN A 1 173 ? -12.732 -1.651 9.257 1.00 91.38 173 ASN A C 1
ATOM 1369 O O . ASN A 1 173 ? -13.361 -1.773 8.203 1.00 91.38 173 ASN A O 1
ATOM 1373 N N . VAL A 1 174 ? -11.542 -1.061 9.307 1.00 92.69 174 VAL A N 1
ATOM 1374 C CA . VAL A 1 174 ? -10.843 -0.558 8.115 1.00 92.69 174 VAL A CA 1
ATOM 1375 C C . VAL A 1 174 ? -9.476 -1.209 8.031 1.00 92.69 174 VAL A C 1
ATOM 1377 O O . VAL A 1 174 ? -8.780 -1.294 9.039 1.00 92.69 174 VAL A O 1
ATOM 1380 N N . ILE A 1 175 ? -9.103 -1.655 6.834 1.00 93.00 175 ILE A N 1
ATOM 1381 C CA . ILE A 1 175 ? -7.761 -2.135 6.513 1.00 93.00 175 ILE A CA 1
ATOM 1382 C C . ILE A 1 175 ? -7.159 -1.184 5.490 1.00 93.00 175 ILE A C 1
ATOM 1384 O O . ILE A 1 175 ? -7.743 -0.955 4.436 1.00 93.00 175 ILE A O 1
ATOM 1388 N N . LEU A 1 176 ? -5.985 -0.657 5.800 1.00 92.88 176 LEU A N 1
ATOM 1389 C CA . LEU A 1 176 ? -5.214 0.220 4.936 1.00 92.88 176 LEU A CA 1
ATOM 1390 C C . LEU A 1 176 ? -4.004 -0.542 4.418 1.00 92.88 176 LEU A C 1
ATOM 1392 O O . LEU A 1 176 ? -3.179 -0.977 5.218 1.00 92.88 176 LEU A O 1
ATOM 1396 N N . GLY A 1 177 ? -3.906 -0.701 3.100 1.00 92.06 177 GLY A N 1
ATOM 1397 C CA . GLY A 1 177 ? -2.689 -1.176 2.445 1.00 92.06 177 GLY A CA 1
ATOM 1398 C C . GLY A 1 177 ? -1.772 -0.002 2.122 1.00 92.06 177 GLY A C 1
ATOM 1399 O O . GLY A 1 177 ? -2.213 0.956 1.495 1.00 92.06 177 GLY A O 1
ATOM 1400 N N . ALA A 1 178 ? -0.515 -0.051 2.545 1.00 90.25 178 ALA A N 1
ATOM 1401 C CA . ALA A 1 178 ? 0.490 0.959 2.230 1.00 90.25 178 ALA A CA 1
ATOM 1402 C C . ALA A 1 178 ? 1.697 0.323 1.530 1.00 90.25 178 ALA A C 1
ATOM 1404 O O . ALA A 1 178 ? 2.019 -0.841 1.758 1.00 90.25 178 ALA A O 1
ATOM 1405 N N . GLU A 1 179 ? 2.372 1.106 0.683 1.00 88.88 179 GLU A N 1
ATOM 1406 C CA . GLU A 1 179 ? 3.599 0.700 -0.026 1.00 88.88 179 GLU A CA 1
ATOM 1407 C C . GLU A 1 179 ? 3.446 -0.543 -0.925 1.00 88.88 179 GLU A C 1
ATOM 1409 O O . GLU A 1 179 ? 4.407 -1.265 -1.206 1.00 88.88 179 GLU A O 1
ATOM 1414 N N . GLU A 1 180 ? 2.239 -0.768 -1.446 1.00 90.25 180 GLU A N 1
ATOM 1415 C CA . GLU A 1 180 ? 1.841 -2.012 -2.120 1.00 90.25 180 GLU A CA 1
ATOM 1416 C C . GLU A 1 180 ? 2.623 -2.304 -3.408 1.00 90.25 180 GLU A C 1
ATOM 1418 O O . GLU A 1 180 ? 2.563 -3.401 -3.959 1.00 90.25 180 GLU A O 1
ATOM 1423 N N . THR A 1 181 ? 3.399 -1.351 -3.910 1.00 88.31 181 THR A N 1
ATOM 1424 C CA . THR A 1 181 ? 4.210 -1.546 -5.113 1.00 88.31 181 THR A CA 1
ATOM 1425 C C . THR A 1 181 ? 5.499 -2.330 -4.855 1.00 88.31 181 THR A C 1
ATOM 1427 O O . THR A 1 181 ? 6.156 -2.747 -5.808 1.00 88.31 181 THR A O 1
ATOM 1430 N N . GLY A 1 182 ? 5.884 -2.537 -3.589 1.00 84.38 182 GLY A N 1
ATOM 1431 C CA . GLY A 1 182 ? 7.086 -3.289 -3.209 1.00 84.38 182 GLY A CA 1
ATOM 1432 C C . GLY A 1 182 ? 8.411 -2.574 -3.490 1.00 84.38 182 GLY A C 1
ATOM 1433 O O . GLY A 1 182 ? 9.472 -3.197 -3.446 1.00 84.38 182 GLY A O 1
ATOM 1434 N N . LEU A 1 183 ? 8.372 -1.272 -3.796 1.00 88.31 183 LEU A N 1
ATOM 1435 C CA . LEU A 1 183 ? 9.546 -0.397 -3.862 1.00 88.31 183 LEU A CA 1
ATOM 1436 C C . LEU A 1 183 ? 9.577 0.535 -2.638 1.00 88.31 183 LEU A C 1
ATOM 1438 O O . LEU A 1 183 ? 9.479 1.751 -2.775 1.00 88.31 183 LEU A O 1
ATOM 1442 N N . HIS A 1 184 ? 9.722 -0.045 -1.440 1.00 84.38 184 HIS A N 1
ATOM 1443 C CA . HIS A 1 184 ? 9.626 0.634 -0.130 1.00 84.38 184 HIS A CA 1
ATOM 1444 C C . HIS A 1 184 ? 10.414 1.942 -0.028 1.00 84.38 184 HIS A C 1
ATOM 1446 O O . HIS A 1 184 ? 9.919 2.936 0.492 1.00 84.38 184 HIS A O 1
ATOM 1452 N N . GLY A 1 185 ? 11.625 1.983 -0.596 1.00 82.06 185 GLY A N 1
ATOM 1453 C CA . GLY A 1 185 ? 12.469 3.180 -0.575 1.00 82.06 185 GLY A CA 1
ATOM 1454 C C . GLY A 1 185 ? 11.816 4.421 -1.196 1.00 82.06 185 GLY A C 1
ATOM 1455 O O . GLY A 1 185 ? 12.192 5.536 -0.847 1.00 82.06 185 GLY A O 1
ATOM 1456 N N . LEU A 1 186 ? 10.819 4.244 -2.071 1.00 84.88 186 LEU A N 1
ATOM 1457 C CA . LEU A 1 186 ? 10.063 5.343 -2.668 1.00 84.88 186 LEU A CA 1
ATOM 1458 C C . LEU A 1 186 ? 9.024 5.944 -1.721 1.00 84.88 186 LEU A C 1
ATOM 1460 O O . LEU A 1 186 ? 8.585 7.059 -1.975 1.00 84.88 186 LEU A O 1
ATOM 1464 N N . TYR A 1 187 ? 8.621 5.257 -0.656 1.00 83.94 187 TYR A N 1
ATOM 1465 C CA . TYR A 1 187 ? 7.538 5.702 0.228 1.00 83.94 187 TYR A CA 1
ATOM 1466 C C . TYR A 1 187 ? 8.033 6.358 1.518 1.00 83.94 187 TYR A C 1
ATOM 1468 O O . TYR A 1 187 ? 7.248 6.978 2.227 1.00 83.94 187 TYR A O 1
ATOM 1476 N N . LEU A 1 188 ? 9.342 6.325 1.770 1.00 79.25 188 LEU A N 1
ATOM 1477 C CA . LEU A 1 188 ? 9.962 6.938 2.942 1.00 79.25 188 LEU A CA 1
ATOM 1478 C C . LEU A 1 188 ? 9.896 8.480 2.930 1.00 79.25 188 LEU A C 1
ATOM 1480 O O . LEU A 1 188 ? 9.699 9.132 1.899 1.00 79.25 188 LEU A O 1
ATOM 1484 N N . GLY A 1 189 ? 10.125 9.081 4.100 1.00 82.38 189 GLY A N 1
ATOM 1485 C CA . GLY A 1 189 ? 10.215 10.532 4.271 1.00 82.38 189 GLY A CA 1
ATOM 1486 C C . GLY A 1 189 ? 8.864 11.222 4.092 1.00 82.38 189 GLY A C 1
ATOM 1487 O O . GLY A 1 189 ? 7.866 10.808 4.672 1.00 82.38 189 GLY A O 1
ATOM 1488 N N . LYS A 1 190 ? 8.811 12.274 3.263 1.00 83.06 190 LYS A N 1
ATOM 1489 C CA . LYS A 1 190 ? 7.621 13.132 3.101 1.00 83.06 190 LYS A CA 1
ATOM 1490 C C . LYS A 1 190 ? 6.335 12.358 2.762 1.00 83.06 190 LYS A C 1
ATOM 1492 O O . LYS A 1 190 ? 5.251 12.800 3.133 1.00 83.0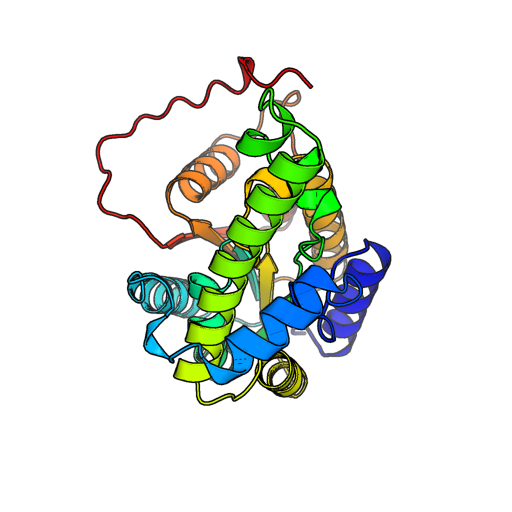6 190 LYS A O 1
ATOM 1497 N N . ARG A 1 191 ? 6.439 11.234 2.045 1.00 83.19 191 ARG A N 1
ATOM 1498 C CA . ARG A 1 191 ? 5.282 10.411 1.650 1.00 83.19 191 ARG A CA 1
ATOM 1499 C C . ARG A 1 191 ? 4.706 9.649 2.840 1.00 83.19 191 ARG A C 1
ATOM 1501 O O . ARG A 1 191 ? 3.511 9.766 3.100 1.00 83.19 191 ARG A O 1
ATOM 1508 N N . ASP A 1 192 ? 5.559 8.962 3.590 1.00 83.38 192 ASP A N 1
ATOM 1509 C CA . ASP A 1 192 ? 5.199 8.323 4.855 1.00 83.38 192 ASP A CA 1
ATOM 1510 C C . ASP A 1 192 ? 4.625 9.336 5.862 1.00 83.38 192 ASP A C 1
ATOM 1512 O O . ASP A 1 192 ? 3.580 9.110 6.477 1.00 83.38 192 ASP A O 1
ATOM 1516 N N . GLU A 1 193 ? 5.243 10.517 5.961 1.00 87.19 193 GLU A N 1
ATOM 1517 C CA . GLU A 1 193 ? 4.739 11.611 6.793 1.00 87.19 193 GLU A CA 1
ATOM 1518 C C . GLU A 1 193 ? 3.318 12.036 6.411 1.00 87.19 193 GLU A C 1
ATOM 1520 O O . GLU A 1 193 ? 2.491 12.326 7.279 1.00 87.19 193 GLU A O 1
ATOM 1525 N N . GLN A 1 194 ? 3.037 12.128 5.112 1.00 88.31 194 GLN A N 1
ATOM 1526 C CA . GLN A 1 194 ? 1.741 12.558 4.612 1.00 88.31 194 GLN A CA 1
ATOM 1527 C C . GLN A 1 194 ? 0.657 11.517 4.893 1.00 88.31 194 GLN A C 1
ATOM 1529 O O . GLN A 1 194 ? -0.434 11.896 5.322 1.00 88.31 194 GLN A O 1
ATOM 1534 N N . LEU A 1 195 ? 0.973 10.228 4.721 1.00 89.75 195 LEU A N 1
ATOM 1535 C CA . LEU A 1 195 ? 0.064 9.131 5.052 1.00 89.75 195 LEU A CA 1
ATOM 1536 C C . LEU A 1 195 ? -0.342 9.234 6.518 1.00 89.75 195 LEU A C 1
ATOM 1538 O O . LEU A 1 195 ? -1.522 9.351 6.843 1.00 89.75 195 LEU A O 1
ATOM 1542 N N . HIS A 1 196 ? 0.645 9.292 7.407 1.00 90.75 196 HIS A N 1
ATOM 1543 C CA . HIS A 1 196 ? 0.398 9.337 8.839 1.00 90.75 196 HIS A CA 1
ATOM 1544 C C . HIS A 1 196 ? -0.324 10.618 9.289 1.00 90.75 196 HIS A C 1
ATOM 1546 O O . HIS A 1 196 ? -1.130 10.554 10.213 1.00 90.75 196 HIS A O 1
ATOM 1552 N N . LYS A 1 197 ? -0.141 11.762 8.612 1.00 91.06 197 LYS A N 1
ATOM 1553 C CA . LYS A 1 197 ? -0.941 12.982 8.858 1.00 91.06 197 LYS A CA 1
ATOM 1554 C C . LYS A 1 197 ? -2.422 12.803 8.509 1.00 91.06 197 LYS A C 1
ATOM 1556 O O . LYS A 1 197 ? -3.285 13.255 9.270 1.00 91.06 197 LYS A O 1
ATOM 1561 N N . VAL A 1 198 ? -2.720 12.152 7.382 1.00 91.69 198 VAL A N 1
ATOM 1562 C CA . VAL A 1 198 ? -4.100 11.822 6.985 1.00 91.69 198 VAL A CA 1
ATOM 1563 C C . VAL A 1 198 ? -4.706 10.849 7.994 1.00 91.69 198 VAL A C 1
ATOM 1565 O O . VAL A 1 198 ? -5.753 11.136 8.573 1.00 91.69 198 VAL A O 1
ATOM 1568 N N . LEU A 1 199 ? -3.999 9.759 8.307 1.00 92.12 199 LEU A N 1
ATOM 1569 C CA . LEU A 1 199 ? -4.457 8.765 9.281 1.00 92.12 199 LEU A CA 1
ATOM 1570 C C . LEU A 1 199 ? -4.689 9.370 10.662 1.00 92.12 199 LEU A C 1
ATOM 1572 O O . LEU A 1 199 ? -5.709 9.099 11.291 1.00 92.12 199 LEU A O 1
ATOM 1576 N N . PHE A 1 200 ? -3.792 10.238 11.126 1.00 93.00 200 PHE A N 1
ATOM 1577 C CA . PHE A 1 200 ? -3.958 10.913 12.405 1.00 93.00 200 PHE A CA 1
ATOM 1578 C C . PHE A 1 200 ? -5.203 11.805 12.429 1.00 93.00 200 PHE A C 1
ATOM 1580 O O . PHE A 1 200 ? -5.982 11.778 13.387 1.00 93.00 200 PHE A O 1
ATOM 1587 N N . SER A 1 201 ? -5.425 12.566 11.356 1.00 91.12 201 SER A N 1
ATOM 1588 C CA . SER A 1 201 ? -6.611 13.412 11.208 1.00 91.12 201 SER A CA 1
ATOM 1589 C C . SER A 1 201 ? -7.895 12.588 11.223 1.00 91.12 201 SER A C 1
ATOM 1591 O O . SER A 1 201 ? -8.848 12.964 11.910 1.00 91.12 201 SER A O 1
ATOM 1593 N N . PHE A 1 202 ? -7.899 11.449 10.534 1.00 91.62 202 PHE A N 1
ATOM 1594 C CA . PHE A 1 202 ? -9.012 10.509 10.509 1.00 91.62 202 PHE A CA 1
ATOM 1595 C C . PHE A 1 202 ? -9.286 9.899 11.892 1.00 91.62 202 PHE A C 1
ATOM 1597 O O . PHE A 1 202 ? -10.397 10.027 12.409 1.00 91.62 202 PHE A O 1
ATOM 1604 N N . ILE A 1 203 ? -8.262 9.338 12.549 1.00 91.94 203 ILE A N 1
ATOM 1605 C CA . ILE A 1 203 ? -8.347 8.709 13.882 1.00 91.94 203 ILE A CA 1
ATOM 1606 C C . ILE A 1 203 ? -8.952 9.657 14.923 1.00 91.94 203 ILE A C 1
ATOM 1608 O O . ILE A 1 203 ? -9.704 9.221 15.792 1.00 91.94 203 ILE A O 1
ATOM 1612 N N . LYS A 1 204 ? -8.657 10.961 14.835 1.00 91.94 204 LYS A N 1
ATOM 1613 C CA . LYS A 1 204 ? -9.212 11.978 15.742 1.00 91.94 204 LYS A CA 1
ATOM 1614 C C . LYS A 1 204 ? -10.699 12.257 15.532 1.00 91.94 204 LYS A C 1
ATOM 1616 O O . LYS A 1 204 ? -11.346 12.741 16.461 1.00 91.94 204 LYS A O 1
ATOM 1621 N N . LYS A 1 205 ? -11.207 12.048 14.317 1.00 90.12 205 LYS A N 1
ATOM 1622 C CA . LYS A 1 205 ? -12.590 12.358 13.926 1.00 90.12 205 LYS A CA 1
ATOM 1623 C C . LYS A 1 205 ? -13.526 11.179 14.163 1.00 90.12 205 LYS A C 1
ATOM 1625 O O . LYS A 1 205 ? -14.699 11.395 14.453 1.00 90.12 205 LYS A O 1
ATOM 1630 N N . VAL A 1 206 ? -13.009 9.956 14.068 1.00 88.56 206 VAL A N 1
ATOM 1631 C CA . VAL A 1 206 ? -13.809 8.734 14.176 1.00 88.56 206 VAL A CA 1
ATOM 1632 C C . VAL A 1 206 ? -13.643 8.053 15.526 1.00 88.56 206 VAL A C 1
ATOM 1634 O O . VAL A 1 206 ? -12.640 8.213 16.223 1.00 88.56 206 VAL A O 1
ATOM 1637 N N . LYS A 1 207 ? -14.635 7.246 15.911 1.00 87.19 207 LYS A N 1
ATOM 1638 C CA . LYS A 1 207 ? -14.544 6.435 17.127 1.00 87.19 207 LYS A CA 1
ATOM 1639 C C . LYS A 1 207 ? -13.667 5.203 16.877 1.00 87.19 207 LYS A C 1
ATOM 1641 O O . LYS A 1 207 ? -14.176 4.111 16.644 1.00 87.19 207 LYS A O 1
ATOM 1646 N N . THR A 1 208 ? -12.357 5.401 16.964 1.00 91.56 208 THR A N 1
ATOM 1647 C CA . THR A 1 208 ? -11.360 4.325 16.901 1.00 91.56 208 THR A CA 1
ATOM 1648 C C . THR A 1 208 ? -11.323 3.570 18.229 1.00 91.56 208 THR A C 1
ATOM 1650 O O . THR A 1 208 ? -11.160 4.186 19.283 1.00 91.56 208 THR A O 1
ATOM 1653 N N . THR A 1 209 ? -11.485 2.248 18.197 1.00 92.50 209 THR A N 1
ATOM 1654 C CA . THR A 1 209 ? -11.438 1.399 19.402 1.00 92.50 209 THR A CA 1
ATOM 1655 C C . THR A 1 209 ? -10.104 0.712 19.596 1.00 92.50 209 THR A C 1
ATOM 1657 O O . THR A 1 209 ? -9.760 0.404 20.729 1.00 92.50 209 THR A O 1
ATOM 1660 N N . SER A 1 210 ? -9.376 0.449 18.516 1.00 93.81 210 SER A N 1
ATOM 1661 C CA . SER A 1 210 ? -8.043 -0.142 18.549 1.00 93.81 210 SER A CA 1
ATOM 1662 C C . SER A 1 210 ? -7.315 0.124 17.236 1.00 93.81 210 SER A C 1
ATOM 1664 O O . SER A 1 210 ? -7.943 0.448 16.221 1.00 93.81 210 SER A O 1
ATOM 1666 N N . ILE A 1 211 ? -5.989 0.019 17.264 1.00 94.31 211 ILE A N 1
ATOM 1667 C CA . ILE A 1 211 ? -5.142 0.157 16.081 1.00 94.31 211 ILE A CA 1
ATOM 1668 C C . ILE A 1 211 ? -4.203 -1.047 16.011 1.00 94.31 211 ILE A C 1
ATOM 1670 O O . ILE A 1 211 ? -3.562 -1.393 17.002 1.00 94.31 211 ILE A O 1
ATOM 1674 N N . LEU A 1 212 ? -4.094 -1.652 14.833 1.00 94.31 212 LEU A N 1
ATOM 1675 C CA . LEU A 1 212 ? -3.139 -2.719 14.556 1.00 94.31 212 LEU A CA 1
ATOM 1676 C C . LEU A 1 212 ? -2.200 -2.271 13.440 1.00 94.31 212 LEU A C 1
ATOM 1678 O O . LEU A 1 212 ? -2.653 -2.004 12.330 1.00 94.31 212 LEU A O 1
ATOM 1682 N N . TYR A 1 213 ? -0.903 -2.214 13.730 1.00 93.06 213 TYR A N 1
ATOM 1683 C CA . TYR A 1 213 ? 0.129 -2.007 12.717 1.00 93.06 213 TYR A CA 1
ATOM 1684 C C . TYR A 1 213 ? 0.737 -3.345 12.330 1.00 93.06 213 TYR A C 1
ATOM 1686 O O . TYR A 1 213 ? 1.214 -4.078 13.191 1.00 93.06 213 TYR A O 1
ATOM 1694 N N . ILE A 1 214 ? 0.761 -3.640 11.038 1.00 91.94 214 ILE A N 1
ATOM 1695 C CA . ILE A 1 214 ? 1.411 -4.815 10.481 1.00 91.94 214 ILE A CA 1
ATOM 1696 C C . ILE A 1 214 ? 2.420 -4.374 9.419 1.00 91.94 214 ILE A C 1
ATOM 1698 O O . ILE A 1 214 ? 2.088 -3.590 8.532 1.00 91.94 214 ILE A O 1
ATOM 1702 N N . HIS A 1 215 ? 3.655 -4.860 9.504 1.00 88.12 215 HIS A N 1
ATOM 1703 C CA . HIS A 1 215 ? 4.702 -4.560 8.526 1.00 88.12 215 HIS A CA 1
ATOM 1704 C C . HIS A 1 215 ? 5.623 -5.772 8.337 1.00 88.12 215 HIS A C 1
ATOM 1706 O O . HIS A 1 215 ? 5.656 -6.676 9.168 1.00 88.12 215 HIS A O 1
ATOM 1712 N N . GLU A 1 216 ? 6.410 -5.766 7.267 1.00 78.56 216 GLU A N 1
ATOM 1713 C CA . GLU A 1 216 ? 7.579 -6.642 7.128 1.00 78.56 216 GLU A CA 1
ATOM 1714 C C . GLU A 1 216 ? 8.550 -6.562 8.341 1.00 78.56 216 GLU A C 1
ATOM 1716 O O . GLU A 1 216 ? 8.845 -5.466 8.836 1.00 78.56 216 GLU A O 1
ATOM 1721 N N . ASP A 1 217 ? 9.038 -7.727 8.804 1.00 67.25 217 ASP A N 1
ATOM 1722 C CA . ASP A 1 217 ? 9.654 -8.012 10.126 1.00 67.25 217 ASP A CA 1
ATOM 1723 C C . ASP A 1 217 ? 10.514 -6.897 10.768 1.00 67.25 217 ASP A C 1
ATOM 1725 O O . ASP A 1 217 ? 10.282 -6.496 11.913 1.00 67.25 217 ASP A O 1
ATOM 1729 N N . LEU A 1 218 ? 11.508 -6.351 10.058 1.00 60.72 218 LEU A N 1
ATOM 1730 C CA . LEU A 1 218 ? 12.475 -5.403 10.644 1.00 60.72 218 LEU A CA 1
ATOM 1731 C C . LEU A 1 218 ? 11.866 -4.043 11.027 1.00 60.72 218 LEU A C 1
ATOM 1733 O O . LEU A 1 218 ? 12.402 -3.339 11.887 1.00 60.72 218 LEU A O 1
ATOM 1737 N N . ASN A 1 219 ? 10.748 -3.655 10.416 1.00 69.06 219 ASN A N 1
ATOM 1738 C CA . ASN A 1 219 ? 10.143 -2.344 10.652 1.00 69.06 219 ASN A CA 1
ATOM 1739 C C . ASN A 1 219 ? 9.211 -2.348 11.870 1.00 69.06 219 ASN A C 1
ATOM 1741 O O . ASN A 1 219 ? 9.090 -1.336 12.565 1.00 69.06 219 ASN A O 1
ATOM 1745 N N . VAL A 1 220 ? 8.604 -3.494 12.182 1.00 73.44 220 VAL A N 1
ATOM 1746 C CA . VAL A 1 220 ? 7.634 -3.638 13.278 1.00 73.44 220 VAL A CA 1
ATOM 1747 C C . VAL A 1 220 ? 8.295 -3.519 14.641 1.00 73.44 220 VAL A C 1
ATOM 1749 O O . VAL A 1 220 ? 7.799 -2.806 15.513 1.00 73.44 220 VAL A O 1
ATOM 1752 N N . GLU A 1 221 ? 9.447 -4.162 14.824 1.00 71.06 221 GLU A N 1
ATOM 1753 C CA . GLU A 1 221 ? 10.169 -4.115 16.096 1.00 71.06 221 GLU A CA 1
ATOM 1754 C C . GLU A 1 221 ? 10.635 -2.688 16.425 1.00 71.06 221 GLU A C 1
ATOM 1756 O O . GLU A 1 221 ? 10.543 -2.244 17.572 1.00 71.06 221 GLU A O 1
ATOM 1761 N N . ASN A 1 222 ? 11.054 -1.924 15.412 1.00 72.25 222 ASN A N 1
ATOM 1762 C CA . ASN A 1 222 ? 11.396 -0.512 15.580 1.00 72.25 222 ASN A CA 1
ATOM 1763 C C . ASN A 1 222 ? 10.171 0.328 15.969 1.00 72.25 222 ASN A C 1
ATOM 1765 O O . ASN A 1 222 ? 10.260 1.136 16.894 1.00 72.25 222 ASN A O 1
ATOM 1769 N N . MET A 1 223 ? 9.014 0.103 15.334 1.00 76.44 223 MET A N 1
ATOM 1770 C CA . MET A 1 223 ? 7.760 0.771 15.710 1.00 76.44 223 MET A CA 1
ATOM 1771 C C . MET A 1 223 ? 7.371 0.489 17.161 1.00 76.44 223 MET A C 1
ATOM 1773 O O . MET A 1 223 ? 7.071 1.420 17.911 1.00 76.44 223 MET A O 1
ATOM 1777 N N . ARG A 1 224 ? 7.432 -0.782 17.571 1.00 81.00 224 ARG A N 1
ATOM 1778 C CA . ARG A 1 224 ? 7.117 -1.216 18.934 1.00 81.00 224 ARG A CA 1
ATOM 1779 C C . ARG A 1 224 ? 8.033 -0.555 19.960 1.00 81.00 224 ARG A C 1
ATOM 1781 O O . ARG A 1 224 ? 7.550 -0.001 20.945 1.00 81.00 224 ARG A O 1
ATOM 1788 N N . ARG A 1 225 ? 9.346 -0.528 19.703 1.00 78.88 225 ARG A N 1
ATOM 1789 C CA . ARG A 1 225 ? 10.325 0.149 20.572 1.00 78.88 225 ARG A CA 1
ATOM 1790 C C . ARG A 1 225 ? 10.033 1.640 20.709 1.00 78.88 225 ARG A C 1
ATOM 1792 O O . ARG A 1 225 ? 10.082 2.150 21.827 1.00 78.88 225 ARG A O 1
ATOM 1799 N N . THR A 1 226 ? 9.709 2.330 19.613 1.00 76.69 226 THR A N 1
ATOM 1800 C CA . THR A 1 226 ? 9.330 3.751 19.651 1.00 76.69 226 THR A CA 1
ATOM 1801 C C . THR A 1 226 ? 8.037 3.966 20.436 1.00 76.69 226 THR A C 1
ATOM 1803 O O . THR A 1 226 ? 7.957 4.894 21.241 1.00 76.69 226 THR A O 1
ATOM 1806 N N . PHE A 1 227 ? 7.045 3.086 20.274 1.00 80.62 227 PHE A N 1
ATOM 1807 C CA . PHE A 1 227 ? 5.808 3.139 21.049 1.00 80.62 227 PHE A CA 1
ATOM 1808 C C . PHE A 1 227 ? 6.055 2.930 22.549 1.00 80.62 227 PHE A C 1
ATOM 1810 O O . PHE A 1 227 ? 5.556 3.708 23.357 1.00 80.62 227 PHE A O 1
ATOM 1817 N N . GLU A 1 228 ? 6.847 1.934 22.945 1.00 81.25 228 GLU A N 1
ATOM 1818 C CA . GLU A 1 228 ? 7.119 1.620 24.355 1.00 81.25 228 GLU A CA 1
ATOM 1819 C C . GLU A 1 228 ? 7.994 2.686 25.037 1.00 81.25 228 GLU A C 1
ATOM 1821 O O . GLU A 1 228 ? 7.671 3.152 26.131 1.00 81.25 228 GLU A O 1
ATOM 1826 N N . LYS A 1 229 ? 9.092 3.097 24.391 1.00 79.06 229 LYS A N 1
ATOM 1827 C CA . LYS A 1 229 ? 10.124 3.962 24.994 1.00 79.06 229 LYS A CA 1
ATOM 1828 C C . LYS A 1 229 ? 9.881 5.456 24.773 1.00 79.06 229 LYS A C 1
ATOM 1830 O O . LYS A 1 229 ? 10.473 6.275 25.474 1.00 79.06 229 LYS A O 1
ATOM 1835 N N . GLY A 1 230 ? 8.998 5.803 23.837 1.00 66.81 230 GLY A N 1
ATOM 1836 C CA . GLY A 1 230 ? 8.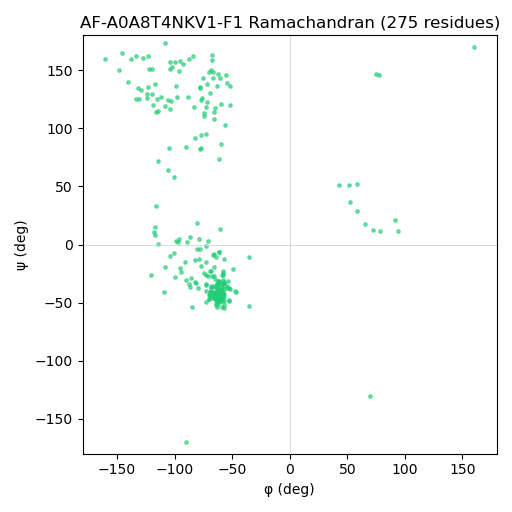810 7.168 23.360 1.00 66.81 230 GLY A CA 1
ATOM 1837 C C . GLY A 1 230 ? 9.917 7.594 22.391 1.00 66.81 230 GLY A C 1
ATOM 1838 O O . GLY A 1 230 ? 11.078 7.206 22.514 1.00 66.81 230 GLY A O 1
ATOM 1839 N N . SER A 1 231 ? 9.550 8.413 21.411 1.00 63.03 231 SER A N 1
ATOM 1840 C CA . SER A 1 231 ? 10.480 9.067 20.486 1.00 63.03 231 SER A CA 1
ATOM 1841 C C . SER A 1 231 ? 11.207 10.227 21.177 1.00 63.03 231 SER A C 1
ATOM 1843 O O . SER A 1 231 ? 10.582 10.998 21.917 1.00 63.03 231 SER A O 1
ATOM 1845 N N . SER A 1 232 ? 12.487 10.439 20.867 1.00 59.16 232 SER A N 1
ATOM 1846 C CA . SER A 1 232 ? 13.139 11.711 21.194 1.00 59.16 232 SER A CA 1
ATOM 1847 C C . SER A 1 232 ? 12.433 12.858 20.445 1.00 59.16 232 SER A C 1
ATOM 1849 O O . SER A 1 232 ? 11.949 12.673 19.331 1.00 59.16 232 SER A O 1
ATOM 1851 N N . ILE A 1 233 ? 12.359 14.060 21.034 1.00 51.41 233 ILE A N 1
ATOM 1852 C CA . ILE A 1 233 ? 11.690 15.225 20.411 1.00 51.41 233 ILE A CA 1
ATOM 1853 C C . ILE A 1 233 ? 12.295 15.574 19.036 1.00 51.41 233 ILE A C 1
ATOM 1855 O O . ILE A 1 233 ? 11.602 16.139 18.196 1.00 51.41 233 ILE A O 1
ATOM 1859 N N . ARG A 1 234 ? 13.571 15.237 18.793 1.00 49.03 234 ARG A N 1
ATOM 1860 C CA . ARG A 1 234 ? 14.264 15.504 17.521 1.00 49.03 234 ARG A CA 1
ATOM 1861 C C . ARG A 1 234 ? 13.979 14.468 16.430 1.00 49.03 234 ARG A C 1
ATOM 1863 O O . ARG A 1 234 ? 14.256 14.759 15.275 1.00 49.03 234 ARG A O 1
ATOM 1870 N N . ASP A 1 235 ? 13.393 13.329 16.792 1.00 59.94 235 ASP A N 1
ATOM 1871 C CA . ASP A 1 235 ? 13.173 12.186 15.897 1.00 59.94 235 ASP A CA 1
ATOM 1872 C C . ASP A 1 235 ? 11.681 11.860 15.717 1.00 59.94 235 ASP A C 1
ATOM 1874 O O . ASP A 1 235 ? 11.342 10.803 15.188 1.00 59.94 235 ASP A O 1
ATOM 1878 N N . LYS A 1 236 ? 10.778 12.739 16.181 1.00 65.69 236 LYS A N 1
ATOM 1879 C CA . LYS A 1 236 ? 9.332 12.527 16.049 1.00 65.69 236 LYS A CA 1
ATOM 1880 C C . LYS A 1 236 ? 8.922 12.547 14.585 1.00 65.69 236 LYS A C 1
ATOM 1882 O O . LYS A 1 236 ? 9.005 13.583 13.927 1.00 65.69 236 LYS A O 1
ATOM 1887 N N . ILE A 1 237 ? 8.406 11.416 14.121 1.00 72.56 237 ILE A N 1
ATOM 1888 C CA . ILE A 1 237 ? 7.733 11.307 12.826 1.00 72.56 237 ILE A CA 1
ATOM 1889 C C . ILE A 1 237 ? 6.210 11.346 13.027 1.00 72.56 237 ILE A C 1
ATOM 1891 O O . ILE A 1 237 ? 5.739 11.015 14.115 1.00 72.56 237 ILE A O 1
ATOM 1895 N N . PRO A 1 238 ? 5.398 11.719 12.019 1.00 79.19 238 PRO A N 1
ATOM 1896 C CA . PRO A 1 238 ? 3.950 11.895 12.195 1.00 79.19 238 PRO A CA 1
ATOM 1897 C C . PRO A 1 238 ? 3.200 10.656 12.704 1.00 79.19 238 PRO A C 1
ATOM 1899 O O . PRO A 1 238 ? 2.173 10.789 13.365 1.00 79.19 238 PRO A O 1
ATOM 1902 N N . ARG A 1 239 ? 3.727 9.445 12.477 1.00 86.81 239 ARG A N 1
ATOM 1903 C CA . ARG A 1 239 ? 3.224 8.211 13.104 1.00 86.81 239 ARG A CA 1
ATOM 1904 C C . ARG A 1 239 ? 3.230 8.289 14.635 1.00 86.81 239 ARG A C 1
ATOM 1906 O O . ARG A 1 239 ? 2.301 7.814 15.283 1.00 86.81 239 ARG A O 1
ATOM 1913 N N . ASP A 1 240 ? 4.248 8.906 15.225 1.00 85.50 240 ASP A N 1
ATOM 1914 C CA . ASP A 1 240 ? 4.395 8.997 16.677 1.00 85.50 240 ASP A CA 1
ATOM 1915 C C . ASP A 1 240 ? 3.320 9.917 17.295 1.00 85.50 240 ASP A C 1
ATOM 1917 O O . ASP A 1 240 ? 2.941 9.737 18.452 1.00 85.50 240 ASP A O 1
ATOM 1921 N N . GLU A 1 241 ? 2.735 10.837 16.516 1.00 89.44 241 GLU A N 1
ATOM 1922 C CA . GLU A 1 241 ? 1.567 11.618 16.952 1.00 89.44 241 GLU A CA 1
ATOM 1923 C C . GLU A 1 241 ? 0.327 10.732 17.147 1.00 89.44 241 GLU A C 1
ATOM 1925 O O . GLU A 1 241 ? -0.445 10.938 18.089 1.00 89.44 241 GLU A O 1
ATOM 1930 N N . ILE A 1 242 ? 0.159 9.702 16.308 1.00 91.62 242 ILE A N 1
ATOM 1931 C CA . ILE A 1 242 ? -0.900 8.697 16.474 1.00 91.62 242 ILE A CA 1
ATOM 1932 C C . ILE A 1 242 ? -0.670 7.912 17.765 1.00 91.62 242 ILE A C 1
ATOM 1934 O O . ILE A 1 242 ? -1.612 7.695 18.529 1.00 91.62 242 ILE A O 1
ATOM 1938 N N . PHE A 1 243 ? 0.577 7.523 18.038 1.00 90.94 243 PHE A N 1
ATOM 1939 C CA . PHE A 1 243 ? 0.950 6.795 19.251 1.00 90.94 243 PHE A CA 1
ATOM 1940 C C . PHE A 1 243 ? 0.662 7.603 20.520 1.00 90.94 243 PHE A C 1
ATOM 1942 O O . PHE A 1 243 ? 0.023 7.098 21.447 1.00 90.94 243 PHE A O 1
ATOM 1949 N N . ASP A 1 244 ? 1.080 8.868 20.551 1.00 90.56 244 ASP A N 1
ATOM 1950 C CA . ASP A 1 244 ? 0.840 9.770 21.679 1.00 90.56 244 ASP A CA 1
ATOM 1951 C C . ASP A 1 244 ? -0.658 10.008 21.909 1.00 90.56 244 ASP A C 1
ATOM 1953 O O . ASP A 1 244 ? -1.148 9.984 23.047 1.00 90.56 244 ASP A O 1
ATOM 1957 N N . TYR A 1 245 ? -1.415 10.198 20.827 1.00 92.31 245 TYR A N 1
ATOM 1958 C CA . TYR A 1 245 ? -2.860 10.366 20.901 1.00 92.31 245 TYR A CA 1
ATOM 1959 C C . TYR A 1 245 ? -3.559 9.108 21.411 1.00 92.31 245 TYR A C 1
ATOM 1961 O O . TYR A 1 245 ? -4.394 9.202 22.312 1.00 92.31 245 TYR A O 1
ATOM 1969 N N . ALA A 1 246 ? -3.195 7.934 20.893 1.00 91.94 246 ALA A N 1
ATOM 1970 C CA . ALA A 1 246 ? -3.766 6.666 21.322 1.00 91.94 246 ALA A CA 1
ATOM 1971 C C . ALA A 1 246 ? -3.511 6.409 22.811 1.00 91.94 246 ALA A C 1
ATOM 1973 O O . ALA A 1 246 ? -4.454 6.097 23.534 1.00 91.94 246 ALA A O 1
ATOM 1974 N N . LYS A 1 247 ? -2.291 6.664 23.308 1.00 91.00 247 LYS A N 1
ATOM 1975 C CA . LYS A 1 247 ? -1.982 6.607 24.749 1.00 91.00 247 LYS A CA 1
ATOM 1976 C C . LYS A 1 247 ? -2.872 7.549 25.559 1.00 91.00 247 LYS A C 1
ATOM 1978 O O . LYS A 1 247 ? -3.484 7.130 26.538 1.00 91.00 247 LYS A O 1
ATOM 1983 N N . THR A 1 248 ? -2.995 8.801 25.115 1.00 92.94 248 THR A N 1
ATOM 1984 C CA . THR A 1 248 ? -3.821 9.828 25.778 1.00 92.94 248 THR A CA 1
ATOM 1985 C C . THR A 1 248 ? -5.303 9.445 25.819 1.00 92.94 248 THR A C 1
ATOM 1987 O O . THR A 1 248 ? -6.019 9.809 26.750 1.00 92.94 248 THR A O 1
ATOM 1990 N N . LYS A 1 249 ? -5.784 8.724 24.803 1.00 93.69 249 LYS A N 1
ATOM 1991 C CA . LYS A 1 249 ? -7.175 8.269 24.682 1.00 93.69 249 LYS A CA 1
ATOM 1992 C C . LYS A 1 249 ? -7.405 6.838 25.161 1.00 93.69 249 LYS A C 1
ATOM 1994 O O . LYS A 1 249 ? -8.535 6.368 25.071 1.00 93.69 249 LYS A O 1
ATOM 1999 N N . SER A 1 250 ? -6.368 6.170 25.665 1.00 93.50 250 SER A N 1
ATOM 2000 C CA . SER A 1 250 ? -6.399 4.752 26.037 1.00 93.50 250 SER A CA 1
ATOM 2001 C C . SER A 1 250 ? -6.907 3.844 24.907 1.00 93.50 250 SER A C 1
ATOM 2003 O O . SER A 1 250 ? -7.612 2.870 25.154 1.00 93.50 250 SER A O 1
ATOM 2005 N N . ILE A 1 251 ? -6.555 4.174 23.661 1.00 92.94 251 ILE A N 1
ATOM 2006 C CA . ILE A 1 251 ? -6.801 3.329 22.491 1.00 92.94 251 ILE A CA 1
ATOM 2007 C C . ILE A 1 251 ? -5.663 2.296 22.432 1.00 92.94 251 ILE A C 1
ATOM 2009 O O . ILE A 1 251 ? -4.502 2.703 22.324 1.00 92.94 251 ILE A O 1
ATOM 2013 N N . PRO A 1 252 ? -5.945 0.984 22.522 1.00 93.12 252 PRO A N 1
ATOM 2014 C CA . PRO A 1 252 ? -4.926 -0.051 22.403 1.00 93.12 252 PRO A CA 1
ATOM 2015 C C . PRO A 1 252 ? -4.276 -0.032 21.015 1.00 93.12 252 PRO A C 1
ATOM 2017 O O . PRO A 1 252 ? -4.964 0.088 19.997 1.00 93.12 252 PRO A O 1
ATOM 2020 N N . ILE A 1 253 ? -2.948 -0.168 21.002 1.00 92.56 253 ILE A N 1
ATOM 2021 C CA . ILE A 1 253 ? -2.138 -0.348 19.797 1.00 92.56 253 ILE A CA 1
ATOM 2022 C C . ILE A 1 253 ? -1.408 -1.682 19.904 1.00 92.56 253 ILE A C 1
ATOM 2024 O O . ILE A 1 253 ? -0.737 -1.934 20.905 1.00 92.56 253 ILE A O 1
ATOM 2028 N N . GLU A 1 254 ? -1.505 -2.497 18.860 1.00 92.56 254 GLU A N 1
ATOM 2029 C CA . GLU A 1 254 ? -0.726 -3.725 18.712 1.00 92.56 254 GLU A CA 1
ATOM 2030 C C . GLU A 1 254 ? 0.090 -3.712 17.419 1.00 92.56 254 GLU A C 1
ATOM 2032 O O . GLU A 1 254 ? -0.157 -2.928 16.497 1.00 92.56 254 GLU A O 1
ATOM 2037 N N . PHE A 1 255 ? 1.086 -4.593 17.382 1.00 91.19 255 PHE A N 1
ATOM 2038 C CA . PHE A 1 255 ? 2.075 -4.689 16.321 1.00 91.19 255 PHE A CA 1
ATOM 2039 C C . PHE A 1 255 ? 2.186 -6.147 15.870 1.00 91.19 255 PHE A C 1
ATOM 2041 O O . PHE A 1 255 ? 2.429 -7.027 16.695 1.00 91.19 255 PHE A O 1
ATOM 2048 N N . GLY A 1 256 ? 2.007 -6.394 14.576 1.00 90.19 256 GLY A N 1
ATOM 2049 C CA . GLY A 1 256 ? 2.171 -7.697 13.935 1.00 90.19 256 GLY A CA 1
ATOM 2050 C C . GLY A 1 256 ? 3.246 -7.642 12.860 1.00 90.19 256 GLY A C 1
ATOM 2051 O O . GLY A 1 256 ? 3.471 -6.591 12.265 1.00 90.19 256 GLY A O 1
ATOM 2052 N N . ALA A 1 257 ? 3.914 -8.760 12.609 1.00 88.56 257 ALA A N 1
ATOM 2053 C CA . ALA A 1 257 ? 5.021 -8.827 11.665 1.00 88.56 257 ALA A CA 1
ATOM 2054 C C . ALA A 1 257 ? 4.875 -10.011 10.707 1.00 88.56 257 ALA A C 1
ATOM 2056 O O . ALA A 1 257 ? 4.531 -11.113 11.141 1.00 88.56 257 ALA A O 1
ATOM 2057 N N . PHE A 1 258 ? 5.101 -9.774 9.415 1.00 85.31 258 PHE A N 1
ATOM 2058 C CA . PHE A 1 258 ? 5.072 -10.822 8.392 1.00 85.31 258 PHE A CA 1
ATOM 2059 C C . PH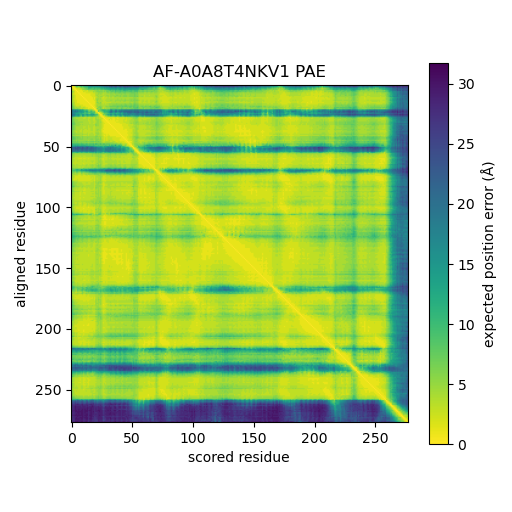E A 1 258 ? 6.346 -10.835 7.554 1.00 85.31 258 PHE A C 1
ATOM 2061 O O . PHE A 1 258 ? 7.057 -9.835 7.459 1.00 85.31 258 PHE A O 1
ATOM 2068 N N . GLY A 1 259 ? 6.597 -11.964 6.899 1.00 72.50 259 GLY A N 1
ATOM 2069 C CA . GLY A 1 259 ? 7.734 -12.135 5.998 1.00 72.50 259 GLY A CA 1
ATOM 2070 C C . GLY A 1 259 ? 9.079 -12.298 6.723 1.00 72.50 259 GLY A C 1
ATOM 2071 O O . GLY A 1 259 ? 9.324 -11.745 7.783 1.00 72.50 259 GLY A O 1
ATOM 2072 N N . HIS A 1 260 ? 9.972 -13.099 6.134 1.00 58.09 260 HIS A N 1
ATOM 2073 C CA . HIS A 1 260 ? 11.370 -13.322 6.555 1.00 58.09 260 HIS A CA 1
ATOM 2074 C C . HIS A 1 260 ? 11.680 -13.499 8.066 1.00 58.09 260 HIS A C 1
ATOM 2076 O O . HIS A 1 260 ? 12.693 -12.999 8.560 1.00 58.09 260 HIS A O 1
ATOM 2082 N N . ARG A 1 261 ? 10.957 -14.409 8.738 1.00 52.16 261 ARG A N 1
ATOM 2083 C CA . ARG A 1 261 ? 11.288 -14.915 10.094 1.00 52.16 261 ARG A CA 1
ATOM 2084 C C . ARG A 1 261 ? 12.645 -15.645 10.225 1.00 52.16 261 ARG A C 1
ATOM 2086 O O . ARG A 1 261 ? 13.068 -15.977 11.333 1.00 52.16 261 ARG A O 1
ATOM 2093 N N . ASP A 1 262 ? 13.353 -15.887 9.119 1.00 41.09 262 ASP A N 1
ATOM 2094 C CA . ASP A 1 262 ? 14.591 -16.686 9.068 1.00 41.09 262 ASP A CA 1
ATOM 2095 C C . ASP A 1 262 ? 15.892 -15.909 9.360 1.00 41.09 262 ASP A C 1
ATOM 2097 O O . ASP A 1 262 ? 16.982 -16.472 9.253 1.00 41.09 262 ASP A O 1
ATOM 2101 N N . ARG A 1 263 ? 15.842 -14.630 9.758 1.00 43.41 263 ARG A N 1
ATOM 2102 C CA . ARG A 1 263 ? 17.052 -13.864 10.128 1.00 43.41 263 ARG A CA 1
ATOM 2103 C C . ARG A 1 263 ? 17.061 -13.472 11.603 1.00 43.41 263 ARG A C 1
ATOM 2105 O O . ARG A 1 263 ? 16.962 -1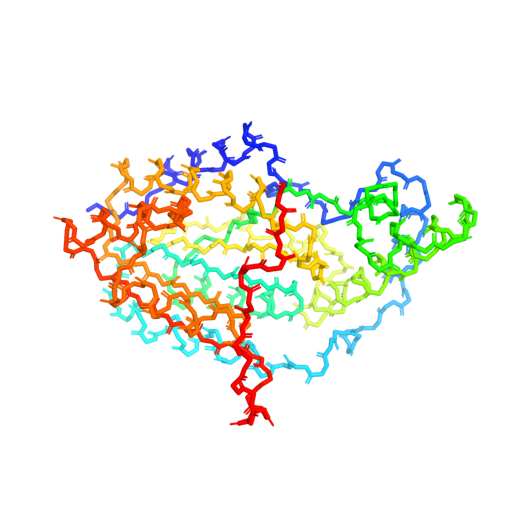2.299 11.943 1.00 43.41 263 ARG A O 1
ATOM 2112 N N . LYS A 1 264 ? 17.264 -14.460 12.479 1.00 37.06 264 LYS A N 1
ATOM 2113 C CA . LYS A 1 264 ? 17.483 -14.266 13.928 1.00 37.06 264 LYS A CA 1
ATOM 2114 C C . LYS A 1 264 ? 18.731 -13.440 14.300 1.00 37.06 264 LYS A C 1
ATOM 2116 O O . LYS A 1 264 ? 18.868 -13.093 15.467 1.00 37.06 264 LYS A O 1
ATOM 2121 N N . ASP A 1 265 ? 19.589 -13.078 13.342 1.00 36.06 265 ASP A N 1
ATOM 2122 C CA . ASP A 1 265 ? 20.943 -12.567 13.625 1.00 36.06 265 ASP A CA 1
ATOM 2123 C C . ASP A 1 265 ? 21.217 -11.124 13.172 1.00 36.06 265 ASP A C 1
ATOM 2125 O O . ASP A 1 265 ? 22.370 -10.700 13.114 1.00 36.06 265 ASP A O 1
ATOM 2129 N N . TYR A 1 266 ? 20.192 -10.336 12.855 1.00 39.19 266 TYR A N 1
ATOM 2130 C CA . TYR A 1 266 ? 20.397 -8.932 12.505 1.00 39.19 266 TYR A CA 1
ATOM 2131 C C . TYR A 1 266 ? 19.966 -8.009 13.649 1.00 39.19 266 TYR A C 1
ATOM 2133 O O . TYR A 1 266 ? 18.901 -7.397 13.627 1.00 39.19 266 TYR A O 1
ATOM 2141 N N . GLU A 1 267 ? 20.871 -7.829 14.616 1.00 32.66 267 GLU A N 1
ATOM 2142 C CA . GLU A 1 267 ? 21.043 -6.527 15.270 1.00 32.66 267 GLU A CA 1
ATOM 2143 C C . GLU A 1 267 ? 21.481 -5.515 14.195 1.00 32.66 267 GLU A C 1
ATOM 2145 O O . GLU A 1 267 ? 22.649 -5.149 14.083 1.00 32.66 267 GLU A O 1
ATOM 2150 N N . ILE A 1 268 ? 20.557 -5.094 13.325 1.00 36.97 268 ILE A N 1
ATOM 2151 C CA . ILE A 1 268 ? 20.798 -3.921 12.485 1.00 36.97 268 ILE A CA 1
ATOM 2152 C C . ILE A 1 268 ? 20.474 -2.726 13.357 1.00 36.97 268 ILE A C 1
ATOM 2154 O O . ILE A 1 268 ? 19.341 -2.252 13.432 1.00 36.97 268 ILE A O 1
ATOM 2158 N N . ASP A 1 269 ? 21.516 -2.253 14.021 1.00 32.19 269 ASP A N 1
ATOM 2159 C CA . ASP A 1 269 ? 21.621 -0.885 14.483 1.00 32.19 269 ASP A CA 1
ATOM 2160 C C . ASP A 1 269 ? 21.542 0.002 13.227 1.00 32.19 269 ASP A C 1
ATOM 2162 O O . ASP A 1 269 ? 22.543 0.260 12.559 1.00 32.19 269 ASP A O 1
ATOM 2166 N N . PHE A 1 270 ? 20.325 0.356 12.799 1.00 32.81 270 PHE A N 1
ATOM 2167 C CA . PHE A 1 270 ? 20.124 1.327 11.728 1.00 32.81 270 PHE A CA 1
ATOM 2168 C C . PHE A 1 270 ? 20.644 2.658 12.273 1.00 32.81 270 PHE A C 1
ATOM 2170 O O . PHE A 1 270 ? 19.991 3.256 13.135 1.00 32.81 270 PHE A O 1
ATOM 2177 N N . PRO A 1 271 ? 21.797 3.170 11.809 1.00 30.09 271 PRO A N 1
ATOM 2178 C CA . PRO A 1 271 ? 22.245 4.464 12.252 1.00 30.09 271 PRO A CA 1
ATOM 2179 C C . PRO A 1 271 ? 21.389 5.467 11.487 1.00 30.09 271 PRO A C 1
ATOM 2181 O O . PRO A 1 271 ? 21.727 5.867 10.370 1.00 30.09 271 PRO A O 1
ATOM 2184 N N . LEU A 1 272 ? 20.292 5.910 12.107 1.00 34.97 272 LEU A N 1
ATOM 2185 C CA . LEU A 1 272 ? 19.546 7.105 11.693 1.00 34.97 272 LEU A CA 1
ATOM 2186 C C . LEU A 1 272 ? 20.496 8.308 11.493 1.00 34.97 272 LEU A C 1
ATOM 2188 O O . LEU A 1 272 ? 20.208 9.214 10.723 1.00 34.97 272 LEU A O 1
ATOM 2192 N N . SER A 1 273 ? 21.693 8.268 12.091 1.00 31.91 273 SER A N 1
ATOM 2193 C CA . SER A 1 273 ? 22.769 9.247 11.927 1.00 31.91 273 SER A CA 1
ATOM 2194 C C . SER A 1 273 ? 23.423 9.311 10.535 1.00 31.91 273 SER A C 1
ATOM 2196 O O . SER A 1 273 ? 24.205 10.236 10.298 1.00 31.91 273 SER A O 1
ATOM 2198 N N . LYS A 1 274 ? 23.140 8.381 9.607 1.00 26.34 274 LYS A N 1
ATOM 2199 C CA . LYS A 1 274 ? 23.700 8.411 8.237 1.00 26.34 274 LYS A CA 1
ATOM 2200 C C . LYS A 1 274 ? 22.731 8.872 7.147 1.00 26.34 274 LYS A C 1
ATOM 2202 O O . LYS A 1 274 ? 23.190 9.160 6.044 1.00 26.34 274 LYS A O 1
ATOM 2207 N N . LEU A 1 275 ? 21.442 9.022 7.445 1.00 27.08 275 LEU A N 1
ATOM 2208 C CA . LEU A 1 275 ? 20.508 9.720 6.562 1.00 27.08 275 LEU A CA 1
ATOM 2209 C C . LEU A 1 275 ? 20.503 11.200 6.953 1.00 27.08 275 LEU A C 1
ATOM 2211 O O . LEU A 1 275 ? 19.695 11.654 7.756 1.00 27.08 275 LEU A O 1
ATOM 2215 N N . ARG A 1 276 ? 21.467 11.955 6.418 1.00 25.84 276 ARG A N 1
ATOM 2216 C CA . ARG A 1 276 ? 21.361 13.417 6.401 1.00 25.84 276 ARG A CA 1
ATOM 2217 C C . ARG A 1 276 ? 20.343 13.788 5.323 1.00 25.84 276 ARG A C 1
ATOM 2219 O O . ARG A 1 276 ? 20.621 13.569 4.145 1.00 25.84 276 ARG A O 1
ATOM 2226 N N . PHE A 1 277 ? 19.183 14.280 5.751 1.00 33.09 277 PHE A N 1
ATOM 2227 C CA . PHE A 1 277 ? 18.281 15.072 4.915 1.00 33.09 277 PHE A CA 1
ATOM 2228 C C . PHE A 1 277 ? 18.923 16.419 4.569 1.00 33.09 277 PHE A C 1
ATOM 2230 O O . PHE A 1 277 ? 19.682 16.942 5.423 1.00 33.09 277 PHE A O 1
#

Mean predicted aligned error: 7.21 Å

Solvent-accessible surface area (backbone atoms only — not comparable to full-atom values): 14991 Å² total; per-residue (Å²): 125,53,44,42,72,68,56,52,54,49,49,57,47,51,39,45,76,68,54,22,42,35,78,88,51,66,63,48,37,58,84,41,65,71,50,36,52,50,47,60,52,42,60,74,70,51,46,41,80,51,26,69,94,54,65,64,21,24,56,41,50,49,50,47,50,51,68,73,42,68,95,56,58,8,35,43,35,40,38,40,45,30,33,51,42,51,59,71,27,45,72,55,47,32,69,76,61,33,28,37,76,42,50,56,22,58,65,47,56,34,42,68,57,39,21,64,53,36,69,85,40,42,73,45,94,62,54,72,69,58,28,37,48,54,24,43,56,53,50,51,55,39,50,37,16,42,46,2,38,32,35,63,74,72,32,83,38,64,66,57,50,41,54,58,56,72,64,65,76,84,34,27,24,40,36,34,39,24,45,41,64,57,57,57,81,69,42,54,64,73,53,45,38,48,51,27,48,47,50,41,56,48,54,74,74,47,59,60,54,32,37,38,43,33,23,46,43,80,56,33,59,54,52,50,49,38,65,75,72,53,65,55,88,90,68,64,49,47,57,52,55,44,51,56,48,26,60,78,68,70,32,54,75,51,79,34,60,28,56,79,86,85,62,90,80,68,86,70,79,74,61,70,86,73,68,78,129

Foldseek 3Di:
DFCWPVLVVLLQVLLVVLQFPKLQDDLADCVPVLLVVLLVVLLVVFALQLAPPFPVLLVQVLVLLCVVQVVHFQEEEEEEAAQLNPLLNVVVSCVRRVEQEMESENDRQDLQLCCCQLPVNNPDPDDSVVSSVVSSVLQSSLSSNNSSNCVNVPHSDPSRSSVVSVPRPTGRYYYYYYPRSRSVSSCPDPNVLSSLVSVQVSPVVDDHQAYEYEYADPVQVVVVCCLVVPDDPVGDGSNSVVSVVCVVVVHYYYYTHGDDPPCPDDPPPPPPVPPDD